Protein AF-0000000083413215 (afdb_homodimer)

pLDDT: mean 95.83, std 8.6, range [39.91, 99.0]

Solvent-accessible surface area (backbone atoms only — not comparable to full-atom values): 16817 Å² total; per-residue (Å²): 117,41,35,38,26,33,35,13,37,20,60,54,47,83,50,67,60,56,49,62,74,33,56,81,21,49,30,35,40,35,20,11,22,46,52,39,59,67,55,56,56,54,49,46,71,47,16,88,37,67,48,53,22,27,24,92,77,33,49,70,68,35,45,73,71,18,44,59,61,45,76,52,72,53,51,76,32,30,34,40,34,23,10,84,43,60,45,88,97,53,52,37,90,72,40,59,65,49,39,54,75,64,57,31,35,35,37,37,25,25,83,78,48,44,35,32,40,38,52,31,76,90,61,60,22,41,35,37,21,33,9,12,51,24,81,50,96,87,61,86,63,22,22,34,29,35,32,30,35,42,77,55,39,75,38,66,32,32,44,41,68,50,66,87,72,72,71,122,117,42,34,37,27,35,35,13,37,20,62,54,48,84,50,66,59,56,50,63,73,32,55,80,21,49,29,35,38,35,20,11,22,45,53,41,59,66,54,56,55,56,50,46,72,49,15,89,38,66,48,53,21,28,26,92,76,33,48,68,70,35,45,74,73,17,44,58,61,47,75,50,73,52,51,77,32,30,34,40,34,22,10,85,42,60,44,90,97,52,51,36,90,73,40,59,64,48,40,55,75,65,57,32,37,35,38,38,24,25,81,76,47,43,36,32,39,38,50,30,77,91,62,60,21,42,35,38,21,33,8,12,52,23,82,51,95,87,62,86,65,23,21,35,29,35,33,30,35,43,77,55,40,76,36,67,33,32,44,41,65,49,68,84,72,72,73,123

Structure (mmCIF, N/CA/C/O backbone):
data_AF-0000000083413215-model_v1
#
loop_
_entity.id
_entity.type
_entity.pdbx_description
1 polymer Phosphoesterase
#
loop_
_atom_site.group_PDB
_atom_site.id
_atom_site.type_symbol
_atom_site.label_atom_id
_atom_site.label_alt_id
_atom_site.label_comp_id
_atom_site.label_asym_id
_atom_site.label_entity_id
_atom_site.label_seq_id
_atom_site.pdbx_PDB_ins_code
_atom_site.Cartn_x
_atom_site.Cartn_y
_atom_site.Cartn_z
_atom_site.occupancy
_atom_site.B_iso_or_equiv
_atom_site.auth_seq_id
_atom_site.auth_comp_id
_atom_site.auth_asym_id
_atom_site.auth_atom_id
_atom_site.pdbx_PDB_model_num
ATOM 1 N N . MET A 1 1 ? 15.797 6.637 13.617 1 97 1 MET A N 1
ATOM 2 C CA . MET A 1 1 ? 14.602 5.891 13.227 1 97 1 MET A CA 1
ATOM 3 C C . MET A 1 1 ? 13.344 6.559 13.758 1 97 1 MET A C 1
ATOM 5 O O . MET A 1 1 ? 13.281 6.934 14.93 1 97 1 MET A O 1
ATOM 9 N N . LYS A 1 2 ? 12.398 6.809 12.852 1 98.69 2 LYS A N 1
ATOM 10 C CA . LYS A 1 2 ? 11.141 7.43 13.242 1 98.69 2 LYS A CA 1
ATOM 11 C C . LYS A 1 2 ? 9.945 6.59 12.789 1 98.69 2 LYS A C 1
ATOM 13 O O . LYS A 1 2 ? 9.906 6.125 11.648 1 98.69 2 LYS A O 1
ATOM 18 N N . ARG A 1 3 ? 9.055 6.32 13.703 1 98.75 3 ARG A N 1
ATOM 19 C CA . ARG A 1 3 ? 7.785 5.676 13.391 1 98.75 3 ARG A CA 1
ATOM 20 C C . ARG A 1 3 ? 6.699 6.715 13.102 1 98.75 3 ARG A C 1
ATOM 22 O O . ARG A 1 3 ? 6.473 7.621 13.906 1 98.75 3 ARG A O 1
ATOM 29 N N . ILE A 1 4 ? 6.047 6.562 11.938 1 98.88 4 ILE A N 1
ATOM 30 C CA . ILE A 1 4 ? 5.129 7.594 11.461 1 98.88 4 ILE A CA 1
ATOM 31 C C . ILE A 1 4 ? 3.736 7 11.281 1 98.88 4 ILE A C 1
ATOM 33 O O . ILE A 1 4 ? 3.58 5.938 10.68 1 98.88 4 ILE A O 1
ATOM 37 N N . GLY A 1 5 ? 2.746 7.602 11.852 1 98.94 5 GLY A N 1
ATOM 38 C CA . GLY A 1 5 ? 1.358 7.34 11.5 1 98.94 5 GLY A CA 1
ATOM 39 C C . GLY A 1 5 ? 0.784 8.359 10.539 1 98.94 5 GLY A C 1
ATOM 40 O O . GLY A 1 5 ? 1.057 9.562 10.656 1 98.94 5 GLY A O 1
ATOM 41 N N . ILE A 1 6 ? 0.059 7.941 9.516 1 98.94 6 ILE A N 1
ATOM 42 C CA . ILE A 1 6 ? -0.508 8.828 8.5 1 98.94 6 ILE A CA 1
ATOM 43 C C . ILE A 1 6 ? -2.014 8.594 8.398 1 98.94 6 ILE A C 1
ATOM 45 O O . ILE A 1 6 ? -2.465 7.457 8.289 1 98.94 6 ILE A O 1
ATOM 49 N N . LEU A 1 7 ? -2.801 9.633 8.492 1 98.88 7 LEU A N 1
ATOM 50 C CA . LEU A 1 7 ? -4.238 9.57 8.266 1 98.88 7 LEU A CA 1
ATOM 51 C C . LEU A 1 7 ? -4.727 10.82 7.531 1 98.88 7 LEU A C 1
ATOM 53 O O . LEU A 1 7 ? -3.977 11.789 7.375 1 98.88 7 LEU A O 1
ATOM 57 N N . SER A 1 8 ? -5.898 10.812 7.004 1 98.81 8 SER A N 1
ATOM 58 C CA . SER A 1 8 ? -6.496 11.93 6.273 1 98.81 8 SER A CA 1
ATOM 59 C C . SER A 1 8 ? -8.016 11.867 6.324 1 98.81 8 SER A C 1
ATOM 61 O O . SER A 1 8 ? -8.594 10.867 6.766 1 98.81 8 SER A O 1
ATOM 63 N N . ASP A 1 9 ? -8.648 12.93 6.035 1 98.5 9 ASP A N 1
ATOM 64 C CA . ASP A 1 9 ? -10.086 13 5.789 1 98.5 9 ASP A CA 1
ATOM 65 C C . ASP A 1 9 ? -10.875 12.445 6.977 1 98.5 9 ASP A C 1
ATOM 67 O O . ASP A 1 9 ? -11.758 11.602 6.805 1 98.5 9 ASP A O 1
ATOM 71 N N . THR A 1 10 ? -10.477 12.938 8.141 1 98.06 10 THR A N 1
ATOM 72 C CA . THR A 1 10 ? -11.195 12.539 9.344 1 98.06 10 THR A CA 1
ATOM 73 C C . THR A 1 10 ? -12.57 13.195 9.398 1 98.06 10 THR A C 1
ATOM 75 O O . THR A 1 10 ? -13.492 12.656 10.008 1 98.06 10 THR A O 1
ATOM 78 N N . HIS A 1 11 ? -12.711 14.43 8.844 1 97.38 11 HIS A N 1
ATOM 79 C CA . HIS A 1 11 ? -13.992 15.125 8.797 1 97.38 11 HIS A CA 1
ATOM 80 C C . HIS A 1 11 ? -14.617 15.219 10.188 1 97.38 11 HIS A C 1
ATOM 82 O O . HIS A 1 11 ? -15.805 14.906 10.359 1 97.38 11 HIS A O 1
ATOM 88 N N . SER A 1 12 ? -13.828 15.539 11.109 1 97.25 12 SER A N 1
ATOM 89 C CA . SER A 1 12 ? -14.219 15.797 12.492 1 97.25 12 SER A CA 1
ATOM 90 C C . SER A 1 12 ? -14.547 14.5 13.227 1 97.25 12 SER A C 1
ATOM 92 O O . SER A 1 12 ? -15 14.531 14.375 1 97.25 12 SER A O 1
ATOM 94 N N . CYS A 1 13 ? -14.32 13.391 12.617 1 96.56 13 CYS A N 1
ATOM 95 C CA . CYS A 1 13 ? -14.609 12.109 13.242 1 96.56 13 CYS A CA 1
ATOM 96 C C . CYS A 1 13 ? -13.398 11.602 14.023 1 96.56 13 CYS A C 1
ATOM 98 O O . CYS A 1 13 ? -12.336 11.375 13.453 1 96.56 13 CYS A O 1
ATOM 100 N N . TRP A 1 14 ? -13.586 11.391 15.32 1 97.25 14 TRP A N 1
ATOM 101 C CA . TRP A 1 14 ? -12.562 10.742 16.141 1 97.25 14 TRP A CA 1
ATOM 102 C C . TRP A 1 14 ? -12.883 9.266 16.344 1 97.25 14 TRP A C 1
ATOM 104 O O . TRP A 1 14 ? -14.039 8.891 16.531 1 97.25 14 TRP A O 1
ATOM 114 N N . ASP A 1 15 ? -11.984 8.531 16.234 1 96.75 15 ASP A N 1
ATOM 115 C CA . ASP A 1 15 ? -12.031 7.109 16.547 1 96.75 15 ASP A CA 1
ATOM 116 C C . ASP A 1 15 ? -10.859 6.707 17.438 1 96.75 15 ASP A C 1
ATOM 118 O O . ASP A 1 15 ? -9.703 6.883 17.078 1 96.75 15 ASP A O 1
ATOM 122 N N . ASP A 1 16 ? -11.125 6.129 18.625 1 96.94 16 ASP A N 1
ATOM 123 C CA . ASP A 1 16 ? -10.086 5.77 19.594 1 96.94 16 ASP A CA 1
ATOM 124 C C . ASP A 1 16 ? -9.055 4.836 18.969 1 96.94 16 ASP A C 1
ATOM 126 O O . ASP A 1 16 ? -7.922 4.738 19.438 1 96.94 16 ASP A O 1
ATOM 130 N N . ARG A 1 17 ? -9.438 4.297 17.969 1 97 17 ARG A N 1
ATOM 131 C CA . ARG A 1 17 ? -8.531 3.365 17.312 1 97 17 ARG A CA 1
ATOM 132 C C . ARG A 1 17 ? -7.383 4.105 16.641 1 97 17 ARG A C 1
ATOM 134 O O . ARG A 1 17 ? -6.34 3.514 16.344 1 97 17 ARG A O 1
ATOM 141 N N . TYR A 1 18 ? -7.562 5.402 16.344 1 98.31 18 TYR A N 1
ATOM 142 C CA . TYR A 1 18 ? -6.414 6.176 15.891 1 98.31 18 TYR A CA 1
ATOM 143 C C . TYR A 1 18 ? -5.27 6.098 16.891 1 98.31 18 TYR A C 1
ATOM 145 O O . TYR A 1 18 ? -4.137 5.777 16.531 1 98.31 18 TYR A O 1
ATOM 153 N N . ALA A 1 19 ? -5.691 6.375 18.156 1 98.25 19 ALA A N 1
ATOM 154 C CA . ALA A 1 19 ? -4.699 6.363 19.219 1 98.25 19 ALA A CA 1
ATOM 155 C C . ALA A 1 19 ? -4.109 4.969 19.406 1 98.25 19 ALA A C 1
ATOM 157 O O . ALA A 1 19 ? -2.906 4.824 19.641 1 98.25 19 ALA A O 1
ATOM 158 N N . THR A 1 20 ? -4.902 4.02 19.297 1 97.81 20 THR A N 1
ATOM 159 C CA . THR A 1 20 ? -4.453 2.643 19.469 1 97.81 20 THR A CA 1
ATOM 160 C C . THR A 1 20 ? -3.436 2.266 18.391 1 97.81 20 THR A C 1
ATOM 162 O O . THR A 1 20 ? -2.346 1.783 18.703 1 97.81 20 THR A O 1
ATOM 165 N N . HIS A 1 21 ? -3.764 2.566 17.188 1 97.81 21 HIS A N 1
ATOM 166 C CA . HIS A 1 21 ? -2.926 2.129 16.078 1 97.81 21 HIS A CA 1
ATOM 167 C C . HIS A 1 21 ? -1.677 2.996 15.953 1 97.81 21 HIS A C 1
ATOM 169 O O . HIS A 1 21 ? -0.647 2.539 15.445 1 97.81 21 HIS A O 1
ATOM 175 N N . PHE A 1 22 ? -1.71 4.211 16.453 1 98.62 22 PHE A N 1
ATOM 176 C CA . PHE A 1 22 ? -0.571 5.113 16.328 1 98.62 22 PHE A CA 1
ATOM 177 C C . PHE A 1 22 ? 0.222 5.172 17.625 1 98.62 22 PHE A C 1
ATOM 179 O O . PHE A 1 22 ? 1.153 5.969 17.766 1 98.62 22 PHE A O 1
ATOM 186 N N . ALA A 1 23 ? -0.196 4.312 18.547 1 98.38 23 ALA A N 1
ATOM 187 C CA . ALA A 1 23 ? 0.576 4.25 19.797 1 98.38 23 ALA A CA 1
ATOM 188 C C . ALA A 1 23 ? 2.047 3.965 19.5 1 98.38 23 ALA A C 1
ATOM 190 O O . ALA A 1 23 ? 2.373 3.053 18.734 1 98.38 23 ALA A O 1
ATOM 191 N N . GLY A 1 24 ? 2.889 4.812 20.078 1 98.25 24 GLY A N 1
ATOM 192 C CA . GLY A 1 24 ? 4.316 4.59 19.922 1 98.25 24 GLY A CA 1
ATOM 193 C C . GLY A 1 24 ? 4.902 5.293 18.719 1 98.25 24 GLY A C 1
ATOM 194 O O . GLY A 1 24 ? 6.121 5.285 18.516 1 98.25 24 GLY A O 1
ATOM 195 N N . CYS A 1 25 ? 4.102 5.898 17.891 1 98.75 25 CYS A N 1
ATOM 196 C CA . CYS A 1 25 ? 4.613 6.68 16.766 1 98.75 25 CYS A CA 1
ATOM 197 C C . CYS A 1 25 ? 5.348 7.922 17.266 1 98.75 25 CYS A C 1
ATOM 199 O O . CYS A 1 25 ? 4.926 8.555 18.234 1 98.75 25 CYS A O 1
ATOM 201 N N . ASP A 1 26 ? 6.406 8.203 16.578 1 98.94 26 ASP A N 1
ATOM 202 C CA . ASP A 1 26 ? 7.129 9.438 16.859 1 98.94 26 ASP A CA 1
ATOM 203 C C . ASP A 1 26 ? 6.391 10.648 16.281 1 98.94 26 ASP A C 1
ATOM 205 O O . ASP A 1 26 ? 6.43 11.734 16.859 1 98.94 26 ASP A O 1
ATOM 209 N N . GLU A 1 27 ? 5.77 10.453 15.102 1 98.94 27 GLU A N 1
ATOM 210 C CA . GLU A 1 27 ? 4.984 11.508 14.477 1 98.94 27 GLU A CA 1
ATOM 211 C C . GLU A 1 27 ? 3.684 10.969 13.898 1 98.94 27 GLU A C 1
ATOM 213 O O . GLU A 1 27 ? 3.613 9.805 13.5 1 98.94 27 GLU A O 1
ATOM 218 N N . ILE A 1 28 ? 2.705 11.836 13.891 1 98.94 28 ILE A N 1
ATOM 219 C CA . ILE A 1 28 ? 1.471 11.594 13.148 1 98.94 28 ILE A CA 1
ATOM 220 C C . ILE A 1 28 ? 1.283 12.688 12.094 1 98.94 28 ILE A C 1
ATOM 222 O O . ILE A 1 28 ? 1.449 13.875 12.391 1 98.94 28 ILE A O 1
ATOM 226 N N . TRP A 1 29 ? 1.027 12.297 10.852 1 99 29 TRP A N 1
ATOM 227 C CA . TRP A 1 29 ? 0.799 13.211 9.742 1 99 29 TRP A CA 1
ATOM 228 C C . TRP A 1 29 ? -0.655 13.172 9.289 1 99 29 TRP A C 1
ATOM 230 O O . TRP A 1 29 ? -1.166 12.102 8.93 1 99 29 TRP A O 1
ATOM 240 N N . HIS A 1 30 ? -1.324 14.281 9.336 1 99 30 HIS A N 1
ATOM 241 C CA . HIS A 1 30 ? -2.691 14.398 8.844 1 99 30 HIS A CA 1
ATOM 242 C C . HIS A 1 30 ? -2.73 15.141 7.512 1 99 30 HIS A C 1
ATOM 244 O O . HIS A 1 30 ? -2.375 16.312 7.434 1 99 30 HIS A O 1
ATOM 250 N N . ALA A 1 31 ? -3.293 14.5 6.488 1 98.94 31 ALA A N 1
ATOM 251 C CA . ALA A 1 31 ? -3.172 15.016 5.125 1 98.94 31 ALA A CA 1
ATOM 252 C C . ALA A 1 31 ? -4.379 15.875 4.754 1 98.94 31 ALA A C 1
ATOM 254 O O . ALA A 1 31 ? -4.684 16.047 3.572 1 98.94 31 ALA A O 1
ATOM 255 N N . GLY A 1 32 ? -5.082 16.375 5.699 1 98.81 32 GLY A N 1
ATOM 256 C CA . GLY A 1 32 ? -6.074 17.406 5.438 1 98.81 32 GLY A CA 1
ATOM 257 C C . GLY A 1 32 ? -7.5 16.891 5.523 1 98.81 32 GLY A C 1
ATOM 258 O O . GLY A 1 32 ? -7.73 15.703 5.734 1 98.81 32 GLY A O 1
ATOM 259 N N . ASP A 1 33 ? -8.461 17.828 5.406 1 98.75 33 ASP A N 1
ATOM 260 C CA . ASP A 1 33 ? -9.875 17.594 5.672 1 98.75 33 ASP A CA 1
ATOM 261 C C . ASP A 1 33 ? -10.094 17.062 7.086 1 98.75 33 ASP A C 1
ATOM 263 O O . ASP A 1 33 ? -10.734 16.031 7.277 1 98.75 33 ASP A O 1
ATOM 267 N N . ILE A 1 34 ? -9.531 17.797 8.008 1 98.62 34 ILE A N 1
ATOM 268 C CA . ILE A 1 34 ? -9.547 17.484 9.438 1 98.62 34 ILE A CA 1
ATOM 269 C C . ILE A 1 34 ? -10.945 17.719 10 1 98.62 34 ILE A C 1
ATOM 271 O O . ILE A 1 34 ? -11.508 16.844 10.656 1 98.62 34 ILE A O 1
ATOM 275 N N . GLY A 1 35 ? -11.492 18.875 9.711 1 97.75 35 GLY A N 1
ATOM 276 C CA . GLY A 1 35 ? -12.789 19.281 10.25 1 97.75 35 GLY A CA 1
ATOM 277 C C . GLY A 1 35 ? -12.672 20.062 11.547 1 97.75 35 GLY A C 1
ATOM 278 O O . GLY A 1 35 ? -12.5 21.281 11.523 1 97.75 35 GLY A O 1
ATOM 279 N N . ASP A 1 36 ? -12.586 19.359 12.641 1 97.06 36 ASP A N 1
ATOM 280 C CA . ASP A 1 36 ? -12.523 19.969 13.969 1 97.06 36 ASP A CA 1
ATOM 281 C C . ASP A 1 36 ? -11.078 20.062 14.461 1 97.06 36 ASP A C 1
ATOM 283 O O . ASP A 1 36 ? -10.383 19.047 14.555 1 97.06 36 ASP A O 1
ATOM 287 N N . ILE A 1 37 ? -10.742 21.266 14.883 1 97.06 37 ILE A N 1
ATOM 288 C CA . ILE A 1 37 ? -9.375 21.516 15.336 1 97.06 37 ILE A CA 1
ATOM 289 C C . ILE A 1 37 ? -9.078 20.672 16.578 1 97.06 37 ILE A C 1
ATOM 291 O O . ILE A 1 37 ? -7.93 20.312 16.828 1 97.06 37 ILE A O 1
ATOM 295 N N . GLY A 1 38 ? -10.094 20.359 17.312 1 97.94 38 GLY A N 1
ATOM 296 C CA . GLY A 1 38 ? -9.93 19.547 18.5 1 97.94 38 GLY A CA 1
ATOM 297 C C . GLY A 1 38 ? -9.344 18.172 18.203 1 97.94 38 GLY A C 1
ATOM 298 O O . GLY A 1 38 ? -8.727 17.562 19.078 1 97.94 38 GLY A O 1
ATOM 299 N N . LEU A 1 39 ? -9.539 17.734 17 1 97.94 39 LEU A N 1
ATOM 300 C CA . LEU A 1 39 ? -8.984 16.453 16.594 1 97.94 39 LEU A CA 1
ATOM 301 C C . LEU A 1 39 ? -7.465 16.484 16.594 1 97.94 39 LEU A C 1
ATOM 303 O O . LEU A 1 39 ? -6.816 15.516 17 1 97.94 39 LEU A O 1
ATOM 307 N N . LEU A 1 40 ? -6.887 17.531 16.203 1 97.5 40 LEU A N 1
ATOM 308 C CA . LEU A 1 40 ? -5.434 17.656 16.188 1 97.5 40 LEU A CA 1
ATOM 309 C C . LEU A 1 40 ? -4.879 17.625 17.609 1 97.5 40 LEU A C 1
ATOM 311 O O . LEU A 1 40 ? -3.826 17.016 17.844 1 97.5 40 LEU A O 1
ATOM 315 N N . GLN A 1 41 ? -5.602 18.25 18.469 1 96.75 41 GLN A N 1
ATOM 316 C CA . GLN A 1 41 ? -5.176 18.25 19.859 1 96.75 41 GLN A CA 1
ATOM 317 C C . GLN A 1 41 ? -5.164 16.828 20.422 1 96.75 41 GLN A C 1
ATOM 319 O O . GLN A 1 41 ? -4.254 16.453 21.172 1 96.75 41 GLN A O 1
ATOM 324 N N . LYS A 1 42 ? -6.18 16.109 20.078 1 98.38 42 LYS A N 1
ATOM 325 C CA . LYS A 1 42 ? -6.234 14.719 20.516 1 98.38 42 LYS A CA 1
ATOM 326 C C . LYS A 1 42 ? -5.074 13.914 19.938 1 98.38 42 LYS A C 1
ATOM 328 O O . LYS A 1 42 ? -4.457 13.117 20.641 1 98.38 42 LYS A O 1
ATOM 333 N N . LEU A 1 43 ? -4.738 14.141 18.688 1 98.75 43 LEU A N 1
ATOM 334 C CA . LEU A 1 43 ? -3.615 13.445 18.062 1 98.75 43 LEU A CA 1
ATOM 335 C C . LEU A 1 43 ? -2.301 13.836 18.734 1 98.75 43 LEU A C 1
ATOM 337 O O . LEU A 1 43 ? -1.397 13 18.859 1 98.75 43 LEU A O 1
ATOM 341 N N . GLU A 1 44 ? -2.234 15.109 19.141 1 98.5 44 GLU A N 1
ATOM 342 C CA . GLU A 1 44 ? -1.037 15.594 19.812 1 98.5 44 GLU A CA 1
ATOM 343 C C . GLU A 1 44 ? -0.853 14.906 21.172 1 98.5 44 GLU A C 1
ATOM 345 O O . GLU A 1 44 ? 0.252 14.891 21.719 1 98.5 44 GLU A O 1
ATOM 350 N N . GLY A 1 45 ? -1.926 14.422 21.656 1 98.5 45 GLY A N 1
ATOM 351 C CA . GLY A 1 45 ? -1.848 13.625 22.859 1 98.5 45 GLY A CA 1
ATOM 352 C C . GLY A 1 45 ? -1.355 12.211 22.609 1 98.5 45 GLY A C 1
ATOM 353 O O . GLY A 1 45 ? -0.974 11.508 23.547 1 98.5 45 GLY A O 1
ATOM 354 N N . VAL A 1 46 ? -1.313 11.789 21.422 1 98.69 46 VAL A N 1
ATOM 355 C CA . VAL A 1 46 ? -0.973 10.422 21.047 1 98.69 46 VAL A CA 1
ATOM 356 C C . VAL A 1 46 ? 0.5 10.344 20.656 1 98.69 46 VAL A C 1
ATOM 358 O O . VAL A 1 46 ? 1.188 9.375 20.984 1 98.69 46 VAL A O 1
ATOM 361 N N . ALA A 1 47 ? 0.993 11.305 19.969 1 98.75 47 ALA A N 1
ATOM 362 C CA . ALA A 1 47 ? 2.381 11.344 19.516 1 98.75 47 ALA A CA 1
ATOM 363 C C . ALA A 1 47 ? 3.014 12.703 19.797 1 98.75 47 ALA A C 1
ATOM 365 O O . ALA A 1 47 ? 2.334 13.734 19.766 1 98.75 47 ALA A O 1
ATOM 366 N N . PRO A 1 48 ? 4.32 12.734 20.047 1 98.56 48 PRO A N 1
ATOM 367 C CA . PRO A 1 48 ? 4.977 13.992 20.422 1 98.56 48 PRO A CA 1
ATOM 368 C C . PRO A 1 48 ? 4.93 15.039 19.312 1 98.56 48 PRO A C 1
ATOM 370 O O . PRO A 1 48 ? 4.953 16.234 19.609 1 98.56 48 PRO A O 1
ATOM 373 N N . VAL A 1 49 ? 4.93 14.602 18.078 1 98.75 49 VAL A N 1
ATOM 374 C CA . VAL A 1 49 ? 4.891 15.547 16.969 1 98.75 49 VAL A CA 1
ATOM 375 C C . VAL A 1 49 ? 3.707 15.227 16.062 1 98.75 49 VAL A C 1
ATOM 377 O O . VAL A 1 49 ? 3.504 14.07 15.68 1 98.75 49 VAL A O 1
ATOM 380 N N . VAL A 1 50 ? 2.926 16.234 15.758 1 98.88 50 VAL A N 1
ATOM 381 C CA . VAL A 1 50 ? 1.846 16.125 14.789 1 98.88 50 VAL A CA 1
ATOM 382 C C . VAL A 1 50 ? 2.029 17.156 13.68 1 98.88 50 VAL A C 1
ATOM 384 O O . VAL A 1 50 ? 2.176 18.359 13.961 1 98.88 50 VAL A O 1
ATOM 387 N N . ARG A 1 51 ? 2.127 16.703 12.469 1 98.88 51 ARG A N 1
ATOM 388 C CA . ARG A 1 51 ? 2.127 17.562 11.289 1 98.88 51 ARG A CA 1
ATOM 389 C C . ARG A 1 51 ? 0.812 17.438 10.523 1 98.88 51 ARG A C 1
ATOM 391 O O . ARG A 1 51 ? 0.265 16.344 10.383 1 98.88 51 ARG A O 1
ATOM 398 N N . ALA A 1 52 ? 0.321 18.594 10.102 1 98.94 52 ALA A N 1
ATOM 399 C CA . ALA A 1 52 ? -0.957 18.531 9.391 1 98.94 52 ALA A CA 1
ATOM 400 C C . ALA A 1 52 ? -1.02 19.594 8.297 1 98.94 52 ALA A C 1
ATOM 402 O O . ALA A 1 52 ? -0.396 20.656 8.406 1 98.94 52 ALA A O 1
ATOM 403 N N . VAL A 1 53 ? -1.691 19.266 7.254 1 98.94 53 VAL A N 1
ATOM 404 C CA . VAL A 1 53 ? -2.053 20.25 6.238 1 98.94 53 VAL A CA 1
ATOM 405 C C . VAL A 1 53 ? -3.566 20.438 6.223 1 98.94 53 VAL A C 1
ATOM 407 O O . VAL A 1 53 ? -4.312 19.609 6.758 1 98.94 53 VAL A O 1
ATOM 410 N N . SER A 1 54 ? -3.979 21.594 5.656 1 98.88 54 SER A N 1
ATOM 411 C CA . SER A 1 54 ? -5.41 21.828 5.52 1 98.88 54 SER A CA 1
ATOM 412 C C . SER A 1 54 ? -5.941 21.281 4.199 1 98.88 54 SER A C 1
ATOM 414 O O . SER A 1 54 ? -5.207 21.203 3.211 1 98.88 54 SER A O 1
ATOM 416 N N . GLY A 1 55 ? -7.156 20.828 4.207 1 98.56 55 GLY A N 1
ATOM 417 C CA . GLY A 1 55 ? -7.84 20.359 3.008 1 98.56 55 GLY A CA 1
ATOM 418 C C . GLY A 1 55 ? -8.969 21.281 2.578 1 98.56 55 GLY A C 1
ATOM 419 O O . GLY A 1 55 ? -9.086 22.406 3.068 1 98.56 55 GLY A O 1
ATOM 420 N N . ASN A 1 56 ? -9.75 20.891 1.675 1 98.06 56 ASN A N 1
ATOM 421 C CA . ASN A 1 56 ? -10.711 21.766 1.019 1 98.06 56 ASN A CA 1
ATOM 422 C C . ASN A 1 56 ? -11.922 22.047 1.91 1 98.06 56 ASN A C 1
ATOM 424 O O . ASN A 1 56 ? -12.656 23 1.688 1 98.06 56 ASN A O 1
ATOM 428 N N . ILE A 1 57 ? -12.195 21.281 2.975 1 97.5 57 ILE A N 1
ATOM 429 C CA . ILE A 1 57 ? -13.336 21.562 3.84 1 97.5 57 ILE A CA 1
ATOM 430 C C . ILE A 1 57 ? -12.867 22.328 5.082 1 97.5 57 ILE A C 1
ATOM 432 O O . ILE A 1 57 ? -13.688 22.75 5.902 1 97.5 57 ILE A O 1
ATOM 436 N N . ASP A 1 58 ? -11.602 22.375 5.277 1 98.31 58 ASP A N 1
ATOM 437 C CA . ASP A 1 58 ? -11.039 22.984 6.48 1 98.31 58 ASP A CA 1
ATOM 438 C C . ASP A 1 58 ? -11.109 24.5 6.41 1 98.31 58 ASP A C 1
ATOM 440 O O . ASP A 1 58 ? -10.875 25.094 5.355 1 98.31 58 ASP A O 1
ATOM 444 N N . HIS A 1 59 ? -11.477 25.125 7.492 1 97.06 59 HIS A N 1
ATOM 445 C CA . HIS A 1 59 ? -11.578 26.562 7.613 1 97.06 59 HIS A CA 1
ATOM 446 C C . HIS A 1 59 ? -11.32 27.016 9.047 1 97.06 59 HIS A C 1
ATOM 448 O O . HIS A 1 59 ? -11.078 26.188 9.93 1 97.06 59 HIS A O 1
ATOM 454 N N . GLY A 1 60 ? -11.211 28.344 9.18 1 96.75 60 GLY A N 1
ATOM 455 C CA . GLY A 1 60 ? -11.086 28.891 10.516 1 96.75 60 GLY A CA 1
ATOM 456 C C . GLY A 1 60 ? -9.789 28.516 11.203 1 96.75 60 GLY A C 1
ATOM 457 O O . GLY A 1 60 ? -8.703 28.703 10.641 1 96.75 60 GLY A O 1
ATOM 458 N N . GLU A 1 61 ? -10 27.922 12.32 1 97.06 61 GLU A N 1
ATOM 459 C CA . GLU A 1 61 ? -8.844 27.625 13.164 1 97.06 61 GLU A CA 1
ATOM 460 C C . GLU A 1 61 ? -7.922 26.625 12.5 1 97.06 61 GLU A C 1
ATOM 462 O O . GLU A 1 61 ? -6.699 26.703 12.641 1 97.06 61 GLU A O 1
ATOM 467 N N . VAL A 1 62 ? -8.508 25.688 11.773 1 98 62 VAL A N 1
ATOM 468 C CA . VAL A 1 62 ? -7.711 24.641 11.133 1 98 62 VAL A CA 1
ATOM 469 C C . VAL A 1 62 ? -6.777 25.281 10.102 1 98 62 VAL A C 1
ATOM 471 O O . VAL A 1 62 ? -5.582 24.984 10.078 1 98 62 VAL A O 1
ATOM 474 N N . THR A 1 63 ? -7.285 26.156 9.289 1 98 63 THR A N 1
ATOM 475 C CA . THR A 1 63 ? -6.469 26.75 8.234 1 98 63 THR A CA 1
ATOM 476 C C . THR A 1 63 ? -5.457 27.734 8.82 1 98 63 THR A C 1
ATOM 478 O O . THR A 1 63 ? -4.438 28.031 8.195 1 98 63 THR A O 1
ATOM 481 N N . ARG A 1 64 ? -5.75 28.266 9.992 1 97.75 64 ARG A N 1
ATOM 482 C CA . ARG A 1 64 ? -4.797 29.156 10.656 1 97.75 64 ARG A CA 1
ATOM 483 C C . ARG A 1 64 ? -3.607 28.359 11.195 1 97.75 64 ARG A C 1
ATOM 485 O O . ARG A 1 64 ? -2.473 28.844 11.164 1 97.75 64 ARG A O 1
ATOM 492 N N . ARG A 1 65 ? -3.889 27.203 11.547 1 97.81 65 ARG A N 1
ATOM 493 C CA . ARG A 1 65 ? -2.867 26.391 12.195 1 97.81 65 ARG A CA 1
ATOM 494 C C . ARG A 1 65 ? -2.156 25.484 11.188 1 97.81 65 ARG A C 1
ATOM 496 O O . ARG A 1 65 ? -0.975 25.172 11.352 1 97.81 65 ARG A O 1
ATOM 503 N N . CYS A 1 66 ? -2.834 25.016 10.234 1 98.69 66 CYS A N 1
ATOM 504 C CA . CYS A 1 66 ? -2.32 24.031 9.289 1 98.69 66 CYS A CA 1
ATOM 505 C C . CYS A 1 66 ? -2.168 24.625 7.898 1 98.69 66 CYS A C 1
ATOM 507 O O . CYS A 1 66 ? -3.16 25 7.266 1 98.69 66 CYS A O 1
ATOM 509 N N . PRO A 1 67 ? -0.949 24.688 7.41 1 98.81 67 PRO A N 1
ATOM 510 C CA . PRO A 1 67 ? -0.746 25.219 6.059 1 98.81 67 PRO A CA 1
ATOM 511 C C . PRO A 1 67 ? -1.307 24.297 4.977 1 98.81 67 PRO A C 1
ATOM 513 O O . PRO A 1 67 ? -1.694 23.156 5.262 1 98.81 67 PRO A O 1
ATOM 516 N N . GLU A 1 68 ? -1.344 24.797 3.771 1 98.5 68 GLU A N 1
ATOM 517 C CA . GLU A 1 68 ? -1.795 24 2.631 1 98.5 68 GLU A CA 1
ATOM 518 C C . GLU A 1 68 ? -0.77 22.938 2.258 1 98.5 68 GLU A C 1
ATOM 520 O O . GLU A 1 68 ? -1.125 21.891 1.707 1 98.5 68 GLU A O 1
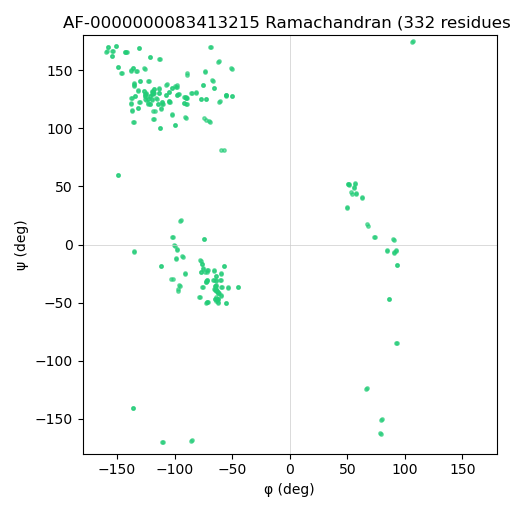ATOM 525 N N . VAL A 1 69 ? 0.454 23.297 2.516 1 98.75 69 VAL A N 1
ATOM 526 C CA . VAL A 1 69 ? 1.557 22.406 2.17 1 98.75 69 VAL A CA 1
ATOM 527 C C . VAL A 1 69 ? 2.547 22.328 3.33 1 98.75 69 VAL A C 1
ATOM 529 O O . VAL A 1 69 ? 2.826 23.344 3.979 1 98.75 69 VAL A O 1
ATOM 532 N N . GLN A 1 70 ? 3.043 21.156 3.602 1 98.75 70 GLN A N 1
ATOM 533 C CA . GLN A 1 70 ? 4.195 20.969 4.477 1 98.75 70 GLN A CA 1
ATOM 534 C C . GLN A 1 70 ? 5.348 20.312 3.729 1 98.75 70 GLN A C 1
ATOM 536 O O . GLN A 1 70 ? 5.148 19.344 3 1 98.75 70 GLN A O 1
ATOM 541 N N . GLU A 1 71 ? 6.457 20.875 3.846 1 98.81 71 GLU A N 1
ATOM 542 C CA . GLU A 1 71 ? 7.703 20.344 3.312 1 98.81 71 GLU A CA 1
ATOM 543 C C . GLU A 1 71 ? 8.766 20.219 4.402 1 98.81 71 GLU A C 1
ATOM 545 O O . GLU A 1 71 ? 9.07 21.203 5.09 1 98.81 71 GLU A O 1
ATOM 550 N N . PHE A 1 72 ? 9.32 19.016 4.578 1 98.88 72 PHE A N 1
ATOM 551 C CA . PHE A 1 72 ? 10.297 18.812 5.641 1 98.88 72 PHE A CA 1
ATOM 552 C C . PHE A 1 72 ? 11.156 17.594 5.359 1 98.88 72 PHE A C 1
ATOM 554 O O . PHE A 1 72 ? 10.859 16.812 4.457 1 98.88 72 PHE A O 1
ATOM 561 N N . THR A 1 73 ? 12.219 17.5 6.094 1 98.81 73 THR A N 1
ATOM 562 C CA . THR A 1 73 ? 13.102 16.344 6.039 1 98.81 73 THR A CA 1
ATOM 563 C C . THR A 1 73 ? 13.07 15.578 7.359 1 98.81 73 THR A C 1
ATOM 565 O O . THR A 1 73 ? 13.086 16.188 8.43 1 98.81 73 THR A O 1
ATOM 568 N N . ILE A 1 74 ? 12.953 14.297 7.219 1 98.56 74 ILE A N 1
ATOM 569 C CA . ILE A 1 74 ? 12.977 13.453 8.406 1 98.56 74 ILE A CA 1
ATOM 570 C C . ILE A 1 74 ? 13.836 12.219 8.148 1 98.56 74 ILE A C 1
ATOM 572 O O . ILE A 1 74 ? 13.609 11.484 7.18 1 98.56 74 ILE A O 1
ATOM 576 N N . GLU A 1 75 ? 14.812 11.977 9.008 1 98.31 75 GLU A N 1
ATOM 577 C CA . GLU A 1 75 ? 15.742 10.867 8.867 1 98.31 75 GLU A CA 1
ATOM 578 C C . GLU A 1 75 ? 16.344 10.82 7.465 1 98.31 75 GLU A C 1
ATOM 580 O O . GLU A 1 75 ? 16.469 9.75 6.867 1 98.31 75 GLU A O 1
ATOM 585 N N . GLY A 1 76 ? 16.5 11.938 6.898 1 98.31 76 GLY A N 1
ATOM 586 C CA . GLY A 1 76 ? 17.172 1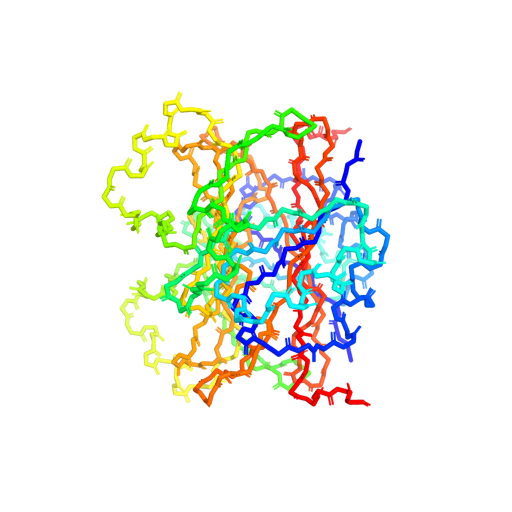2.031 5.609 1 98.31 76 GLY A CA 1
ATOM 587 C C . GLY A 1 76 ? 16.219 11.898 4.434 1 98.31 76 GLY A C 1
ATOM 588 O O . GLY A 1 76 ? 16.641 11.906 3.279 1 98.31 76 GLY A O 1
ATOM 589 N N . VAL A 1 77 ? 14.914 11.805 4.66 1 98.56 77 VAL A N 1
ATOM 590 C CA . VAL A 1 77 ? 13.898 11.695 3.617 1 98.56 77 VAL A CA 1
ATOM 591 C C . VAL A 1 77 ? 13.172 13.023 3.457 1 98.56 77 VAL A C 1
ATOM 593 O O . VAL A 1 77 ? 12.625 13.562 4.422 1 98.56 77 VAL A O 1
ATOM 596 N N . ASN A 1 78 ? 13.227 13.547 2.223 1 98.88 78 ASN A N 1
ATOM 597 C CA . ASN A 1 78 ? 12.438 14.734 1.922 1 98.88 78 ASN A CA 1
ATOM 598 C C . ASN A 1 78 ? 10.969 14.391 1.713 1 98.88 78 ASN A C 1
ATOM 600 O O . ASN A 1 78 ? 10.633 13.562 0.866 1 98.88 78 ASN A O 1
ATOM 604 N N . VAL A 1 79 ? 10.141 15.094 2.504 1 98.94 79 VAL A N 1
ATOM 605 C CA . VAL A 1 79 ? 8.711 14.781 2.496 1 98.94 79 VAL A CA 1
ATOM 606 C C . VAL A 1 79 ? 7.926 16 2.014 1 98.94 79 VAL A C 1
ATOM 608 O O . VAL A 1 79 ? 8.227 17.141 2.396 1 98.94 79 VAL A O 1
ATOM 611 N N . TRP A 1 80 ? 7 15.766 1.11 1 98.94 80 TRP A N 1
ATOM 612 C CA . TRP A 1 80 ? 6.035 16.766 0.663 1 98.94 80 TRP A CA 1
ATOM 613 C C . TRP A 1 80 ? 4.605 16.297 0.92 1 98.94 80 TRP A C 1
ATOM 615 O O . TRP A 1 80 ? 4.211 15.219 0.472 1 98.94 80 TRP A O 1
ATOM 625 N N . MET A 1 81 ? 3.881 17.078 1.706 1 98.94 81 MET A N 1
ATOM 626 C CA . MET A 1 81 ? 2.518 16.719 2.086 1 98.94 81 MET A CA 1
ATOM 627 C C . MET A 1 81 ? 1.532 17.812 1.691 1 98.94 81 MET A C 1
ATOM 629 O O . MET A 1 81 ? 1.756 18.984 1.979 1 98.94 81 MET A O 1
ATOM 633 N N . THR A 1 82 ? 0.551 17.453 0.972 1 98.94 82 THR A N 1
ATOM 634 C CA . THR A 1 82 ? -0.544 18.344 0.598 1 98.94 82 THR A CA 1
ATOM 635 C C . THR A 1 82 ? -1.844 17.562 0.435 1 98.94 82 THR A C 1
ATOM 637 O O . THR A 1 82 ? -1.819 16.359 0.155 1 98.94 82 THR A O 1
ATOM 640 N N . HIS A 1 83 ? -2.926 18.25 0.649 1 98.88 83 HIS A N 1
ATOM 641 C CA . HIS A 1 83 ? -4.207 17.547 0.592 1 98.88 83 HIS A CA 1
ATOM 642 C C . HIS A 1 83 ? -4.559 17.172 -0.84 1 98.88 83 HIS A C 1
ATOM 644 O O . HIS A 1 83 ? -4.922 16.016 -1.105 1 98.88 83 HIS A O 1
ATOM 650 N N . ILE A 1 84 ? -4.473 18.125 -1.771 1 98.44 84 ILE A N 1
ATOM 651 C CA . ILE A 1 84 ? -4.766 17.891 -3.182 1 98.44 84 ILE A CA 1
ATOM 652 C C . ILE A 1 84 ? -3.484 18.016 -4 1 98.44 84 ILE A C 1
ATOM 654 O O . ILE A 1 84 ? -3.045 19.125 -4.316 1 98.44 84 ILE A O 1
ATOM 658 N N . GLY A 1 85 ? -2.875 16.859 -4.367 1 98.12 85 GLY A N 1
ATOM 659 C CA . GLY A 1 85 ? -1.62 16.906 -5.102 1 98.12 85 GLY A CA 1
ATOM 660 C C . GLY A 1 85 ? -1.585 15.938 -6.273 1 98.12 85 GLY A C 1
ATOM 661 O O . GLY A 1 85 ? -0.651 15.969 -7.078 1 98.12 85 GLY A O 1
ATOM 662 N N . GLY A 1 86 ? -2.652 15.133 -6.348 1 97.94 86 GLY A N 1
ATOM 663 C CA . GLY A 1 86 ? -2.627 14.07 -7.34 1 97.94 86 GLY A CA 1
ATOM 664 C C . GLY A 1 86 ? -1.795 12.875 -6.914 1 97.94 86 GLY A C 1
ATOM 665 O O . GLY A 1 86 ? -1.562 12.664 -5.723 1 97.94 86 GLY A O 1
ATOM 666 N N . TYR A 1 87 ? -1.452 12.078 -7.914 1 97.69 87 TYR A N 1
ATOM 667 C CA . TYR A 1 87 ? -0.688 10.852 -7.676 1 97.69 87 TYR A CA 1
ATOM 668 C C . TYR A 1 87 ? 0.112 10.461 -8.914 1 97.69 87 TYR A C 1
ATOM 670 O O . TYR A 1 87 ? -0.076 11.039 -9.992 1 97.69 87 TYR A O 1
ATOM 678 N N . PRO A 1 88 ? 1.06 9.531 -8.75 1 97.19 88 PRO A N 1
ATOM 679 C CA . PRO A 1 88 ? 1.901 9.164 -9.891 1 97.19 88 PRO A CA 1
ATOM 680 C C . PRO A 1 88 ? 1.089 8.828 -11.141 1 97.19 88 PRO A C 1
ATOM 682 O O . PRO A 1 88 ? 0.188 7.988 -11.086 1 97.19 88 PRO A O 1
ATOM 685 N N . GLY A 1 89 ? 1.436 9.484 -12.25 1 93.31 89 GLY A N 1
ATOM 686 C CA . GLY A 1 89 ? 0.707 9.336 -13.5 1 93.31 89 GLY A CA 1
ATOM 687 C C . GLY A 1 89 ? -0.384 10.375 -13.68 1 93.31 89 GLY A C 1
ATOM 688 O O . GLY A 1 89 ? -0.871 10.586 -14.789 1 93.31 89 GLY A O 1
ATOM 689 N N . LYS A 1 90 ? -0.803 11.047 -12.633 1 96.19 90 LYS A N 1
ATOM 690 C CA . LYS A 1 90 ? -1.835 12.078 -12.656 1 96.19 90 LYS A CA 1
ATOM 691 C C . LYS A 1 90 ? -1.583 13.141 -11.586 1 96.19 90 LYS A C 1
ATOM 693 O O . LYS A 1 90 ? -2.463 13.43 -10.773 1 96.19 90 LYS A O 1
ATOM 698 N N . TYR A 1 91 ? -0.519 13.758 -11.648 1 98.06 91 TYR A N 1
ATOM 699 C CA . TYR A 1 91 ? -0.172 14.812 -10.703 1 98.06 91 TYR A CA 1
ATOM 700 C C . TYR A 1 91 ? -0.969 16.078 -10.984 1 98.06 91 TYR A C 1
ATOM 702 O O . TYR A 1 91 ? -1.29 16.375 -12.133 1 98.06 91 TYR A O 1
ATOM 710 N N . ALA A 1 92 ? -1.256 16.844 -9.945 1 97.69 92 ALA A N 1
ATOM 711 C CA . ALA A 1 92 ? -1.79 18.188 -10.148 1 97.69 92 ALA A CA 1
ATOM 712 C C . ALA A 1 92 ? -0.795 19.062 -10.898 1 97.69 92 ALA A C 1
ATOM 714 O O . ALA A 1 92 ? 0.404 18.781 -10.922 1 97.69 92 ALA A O 1
ATOM 715 N N . ARG A 1 93 ? -1.322 20.062 -11.508 1 96.69 93 ARG A N 1
ATOM 716 C CA . ARG A 1 93 ? -0.491 20.953 -12.312 1 96.69 93 ARG A CA 1
ATOM 717 C C . ARG A 1 93 ? 0.668 21.516 -11.492 1 96.69 93 ARG A C 1
ATOM 719 O O . ARG A 1 93 ? 0.464 22.031 -10.391 1 96.69 93 ARG A O 1
ATOM 726 N N . GLY A 1 94 ? 1.855 21.391 -12 1 97.38 94 GLY A N 1
ATOM 727 C CA . GLY A 1 94 ? 3.039 22 -11.406 1 97.38 94 GLY A CA 1
ATOM 728 C C . GLY A 1 94 ? 3.646 21.156 -10.297 1 97.38 94 GLY A C 1
ATOM 729 O O . GLY A 1 94 ? 4.742 21.469 -9.82 1 97.38 94 GLY A O 1
ATOM 730 N N . VAL A 1 95 ? 3.012 20.062 -9.922 1 98 95 VAL A N 1
ATOM 731 C CA . VAL A 1 95 ? 3.445 19.312 -8.75 1 98 95 VAL A CA 1
ATOM 732 C C . VAL A 1 95 ? 4.66 18.469 -9.102 1 98 95 VAL A C 1
ATOM 734 O O . VAL A 1 95 ? 5.664 18.469 -8.383 1 98 95 VAL A O 1
ATOM 737 N N . LYS A 1 96 ? 4.613 17.797 -10.219 1 97.81 96 LYS A N 1
ATOM 738 C CA . LYS A 1 96 ? 5.68 16.859 -10.555 1 97.81 96 LYS A CA 1
ATOM 739 C C . LYS A 1 96 ? 7.023 17.578 -10.688 1 97.81 96 LYS A C 1
ATOM 741 O O . LYS A 1 96 ? 8.016 17.141 -10.102 1 97.81 96 LYS A O 1
ATOM 746 N N . PRO A 1 97 ? 7.09 18.75 -11.438 1 98.19 97 PRO A N 1
ATOM 747 C CA . PRO A 1 97 ? 8.367 19.469 -11.5 1 98.19 97 PRO A CA 1
ATOM 748 C C . PRO A 1 97 ? 8.867 19.891 -10.125 1 98.19 97 PRO A C 1
ATOM 750 O O . PRO A 1 97 ? 10.078 19.875 -9.875 1 98.19 97 PRO A O 1
ATOM 753 N N . LEU A 1 98 ? 7.965 20.25 -9.297 1 98.44 98 LEU A N 1
ATOM 754 C CA . LEU A 1 98 ? 8.32 20.672 -7.945 1 98.44 98 LEU A CA 1
ATOM 755 C C . LEU A 1 98 ? 8.922 19.516 -7.16 1 98.44 98 LEU A C 1
ATOM 757 O O . LEU A 1 98 ? 9.953 19.656 -6.512 1 98.44 98 LEU A O 1
ATOM 761 N N . LEU A 1 99 ? 8.273 18.359 -7.23 1 98.69 99 LEU A N 1
ATOM 762 C CA . LEU A 1 99 ? 8.75 17.172 -6.535 1 98.69 99 LEU A CA 1
ATOM 763 C C . LEU A 1 99 ? 10.156 16.797 -7.004 1 98.69 99 LEU A C 1
ATOM 765 O O . LEU A 1 99 ? 11.008 16.422 -6.195 1 98.69 99 LEU A O 1
ATOM 769 N N . ARG A 1 100 ? 10.312 16.859 -8.266 1 98.38 100 ARG A N 1
ATOM 770 C CA . ARG A 1 100 ? 11.609 16.547 -8.852 1 98.38 100 ARG A CA 1
ATOM 771 C C . ARG A 1 100 ? 12.672 17.531 -8.367 1 98.38 100 ARG A C 1
ATOM 773 O O . ARG A 1 100 ? 13.75 17.125 -7.922 1 98.38 100 ARG A O 1
ATOM 780 N N . ALA A 1 101 ? 12.352 18.797 -8.477 1 98.56 101 ALA A N 1
ATOM 781 C CA . ALA A 1 101 ? 13.297 19.859 -8.133 1 98.56 101 ALA A CA 1
ATOM 782 C C . ALA A 1 101 ? 13.719 19.766 -6.672 1 98.56 101 ALA A C 1
ATOM 784 O O . ALA A 1 101 ? 14.867 20.062 -6.328 1 98.56 101 ALA A O 1
ATOM 785 N N . LYS A 1 102 ? 12.844 19.281 -5.867 1 98.44 102 LYS A N 1
ATOM 786 C CA . LYS A 1 102 ? 13.102 19.281 -4.43 1 98.44 102 LYS A CA 1
ATOM 787 C C . LYS A 1 102 ? 13.562 17.891 -3.965 1 98.44 102 LYS A C 1
ATOM 789 O O . LYS A 1 102 ? 13.742 17.672 -2.768 1 98.44 102 LYS A O 1
ATOM 794 N N . CYS A 1 103 ? 13.641 16.953 -4.859 1 98.38 103 CYS A N 1
ATOM 795 C CA . CYS A 1 103 ? 14.102 15.594 -4.59 1 98.38 103 CYS A CA 1
ATOM 796 C C . CYS A 1 103 ? 13.258 14.938 -3.504 1 98.38 103 CYS A C 1
ATOM 798 O O . CYS A 1 103 ? 13.797 14.344 -2.566 1 98.38 103 CYS A O 1
ATOM 800 N N . ILE A 1 104 ? 11.977 15.156 -3.652 1 98.81 104 ILE A N 1
ATOM 801 C CA . ILE A 1 104 ? 11.047 14.555 -2.703 1 98.81 104 ILE A CA 1
ATOM 802 C C . ILE A 1 104 ? 11.078 13.031 -2.85 1 98.81 104 ILE A C 1
ATOM 804 O O . ILE A 1 104 ? 11.023 12.508 -3.963 1 98.81 104 ILE A O 1
ATOM 808 N N . LYS A 1 105 ? 11.141 12.359 -1.707 1 98.44 105 LYS A N 1
ATOM 809 C CA . LYS A 1 105 ? 11.188 10.898 -1.73 1 98.44 105 LYS A CA 1
ATOM 810 C C . LYS A 1 105 ? 9.906 10.297 -1.171 1 98.44 105 LYS A C 1
ATOM 812 O O . LYS A 1 105 ? 9.641 9.102 -1.346 1 98.44 105 LYS A O 1
ATOM 817 N N . LEU A 1 106 ? 9.148 11.102 -0.432 1 98.88 106 LEU A N 1
ATOM 818 C CA . LEU A 1 106 ? 7.867 10.68 0.115 1 98.88 106 LEU A CA 1
ATOM 819 C C . LEU A 1 106 ? 6.82 11.781 -0.037 1 98.88 106 LEU A C 1
ATOM 821 O O . LEU A 1 106 ? 6.984 12.875 0.498 1 98.88 106 LEU A O 1
ATOM 825 N N . MET A 1 107 ? 5.82 11.484 -0.838 1 98.94 107 MET A N 1
ATOM 826 C CA . MET A 1 107 ? 4.684 12.383 -1.03 1 98.94 107 MET A CA 1
ATOM 827 C C . MET A 1 107 ? 3.438 11.836 -0.338 1 98.94 107 MET A C 1
ATOM 829 O O . MET A 1 107 ? 3.08 10.672 -0.517 1 98.94 107 MET A O 1
ATOM 833 N N . VAL A 1 108 ? 2.773 12.672 0.487 1 98.94 108 VAL A N 1
ATOM 834 C CA . VAL A 1 108 ? 1.556 12.281 1.191 1 98.94 108 VAL A CA 1
ATOM 835 C C . VAL A 1 108 ? 0.403 13.188 0.768 1 98.94 108 VAL A C 1
ATOM 837 O O . VAL A 1 108 ? 0.532 14.414 0.782 1 98.94 108 VAL A O 1
ATOM 840 N N . THR A 1 109 ? -0.673 12.586 0.3 1 98.88 109 THR A N 1
ATOM 841 C CA . THR A 1 109 ? -1.852 13.328 -0.125 1 98.88 109 THR A CA 1
ATOM 842 C C . THR A 1 109 ? -3.117 12.742 0.49 1 98.88 109 THR A C 1
ATOM 844 O O . THR A 1 109 ? -3.062 11.719 1.174 1 98.88 109 THR A O 1
ATOM 847 N N . GLY A 1 110 ? -4.234 13.445 0.372 1 98.44 110 GLY A N 1
ATOM 848 C CA . GLY A 1 110 ? -5.555 12.984 0.776 1 98.44 110 GLY A CA 1
ATOM 849 C C . GLY A 1 110 ? -6.633 13.297 -0.245 1 98.44 110 GLY A C 1
ATOM 850 O O . GLY A 1 110 ? -6.473 13.016 -1.433 1 98.44 110 GLY A O 1
ATOM 851 N N . HIS A 1 111 ? -7.793 13.68 0.066 1 97.31 111 HIS A N 1
ATOM 852 C CA . HIS A 1 111 ? -8.875 14.289 -0.697 1 97.31 111 HIS A CA 1
ATOM 853 C C . HIS A 1 111 ? -9.742 13.227 -1.362 1 97.31 111 HIS A C 1
ATOM 855 O O . HIS A 1 111 ? -10.969 13.242 -1.223 1 97.31 111 HIS A O 1
ATOM 861 N N . SER A 1 112 ? -9.219 12.211 -2.029 1 95.5 112 SER A N 1
ATOM 862 C CA . SER A 1 112 ? -9.977 11.234 -2.801 1 95.5 112 SER A CA 1
ATOM 863 C C . SER A 1 112 ? -10.688 10.242 -1.886 1 95.5 112 SER A C 1
ATOM 865 O O . SER A 1 112 ? -11.609 9.547 -2.314 1 95.5 112 SER A O 1
ATOM 867 N N . HIS A 1 113 ? -10.234 10.125 -0.702 1 97.06 113 HIS A N 1
ATOM 868 C CA . HIS A 1 113 ? -10.719 9.141 0.264 1 97.06 113 HIS A CA 1
ATOM 869 C C . HIS A 1 113 ? -10.367 7.723 -0.165 1 97.06 113 HIS A C 1
ATOM 871 O O . HIS A 1 113 ? -11 6.762 0.275 1 97.06 113 HIS A O 1
ATOM 877 N N . ILE A 1 114 ? -9.445 7.645 -1.058 1 96.44 114 ILE A N 1
ATOM 878 C CA . ILE A 1 114 ? -9.094 6.344 -1.611 1 96.44 114 ILE A CA 1
ATOM 879 C C . ILE A 1 114 ? -7.648 6.008 -1.244 1 96.44 114 ILE A C 1
ATOM 881 O O . ILE A 1 114 ? -6.73 6.789 -1.516 1 96.44 114 ILE A O 1
ATOM 885 N N . LEU A 1 115 ? -7.469 4.836 -0.636 1 98.25 115 LEU A N 1
ATOM 886 C CA . LEU A 1 115 ? -6.129 4.34 -0.33 1 98.25 115 LEU A CA 1
ATOM 887 C C . LEU A 1 115 ? -5.316 4.148 -1.605 1 98.25 115 LEU A C 1
ATOM 889 O O . LEU A 1 115 ? -5.758 3.471 -2.535 1 98.25 115 LEU A O 1
ATOM 893 N N . LYS A 1 116 ? -4.145 4.824 -1.686 1 98.56 116 LYS A N 1
ATOM 894 C CA . LYS A 1 116 ? -3.162 4.621 -2.748 1 98.56 116 LYS A CA 1
ATOM 895 C C . LYS A 1 116 ? -1.744 4.598 -2.188 1 98.56 116 LYS A C 1
ATOM 897 O O . LYS A 1 116 ? -1.33 5.527 -1.492 1 98.56 116 LYS A O 1
ATOM 902 N N . VAL A 1 117 ? -1.002 3.525 -2.379 1 98.75 117 VAL A N 1
ATOM 903 C CA . VAL A 1 117 ? 0.443 3.434 -2.197 1 98.75 117 VAL A CA 1
ATOM 904 C C . VAL A 1 117 ? 1.11 3.086 -3.525 1 98.75 117 VAL A C 1
ATOM 906 O O . VAL A 1 117 ? 0.934 1.981 -4.043 1 98.75 117 VAL A O 1
ATOM 909 N N . ILE A 1 118 ? 1.801 4.07 -4.102 1 98.56 118 ILE A N 1
ATOM 910 C CA . ILE A 1 118 ? 2.361 3.885 -5.438 1 98.56 118 ILE A CA 1
ATOM 911 C C . ILE A 1 118 ? 3.805 4.383 -5.461 1 98.56 118 ILE A C 1
ATOM 913 O O . ILE A 1 118 ? 4.09 5.5 -5.031 1 98.56 118 ILE A O 1
ATOM 917 N N . TYR A 1 119 ? 4.684 3.529 -5.926 1 98.06 119 TYR A N 1
ATOM 918 C CA . TYR A 1 119 ? 6.047 3.99 -6.156 1 98.06 119 TYR A CA 1
ATOM 919 C C . TYR A 1 119 ? 6.184 4.633 -7.531 1 98.06 119 TYR A C 1
ATOM 921 O O . TYR A 1 119 ? 5.699 4.09 -8.523 1 98.06 119 TYR A O 1
ATOM 929 N N . ASP A 1 120 ? 6.75 5.809 -7.625 1 97.38 120 ASP A N 1
ATOM 930 C CA . ASP A 1 120 ? 7.078 6.48 -8.883 1 97.38 120 ASP A CA 1
ATOM 931 C C . ASP A 1 120 ? 8.555 6.301 -9.227 1 97.38 120 ASP A C 1
ATOM 933 O O . ASP A 1 120 ? 9.414 6.984 -8.672 1 97.38 120 ASP A O 1
ATOM 937 N N . PRO A 1 121 ? 8.844 5.438 -10.141 1 94.94 121 PRO A N 1
ATOM 938 C CA . PRO A 1 121 ? 10.25 5.184 -10.438 1 94.94 121 PRO A CA 1
ATOM 939 C C . PRO A 1 121 ? 10.953 6.395 -11.055 1 94.94 121 PRO A C 1
ATOM 941 O O . PRO A 1 121 ? 12.156 6.578 -10.859 1 94.94 121 PRO A 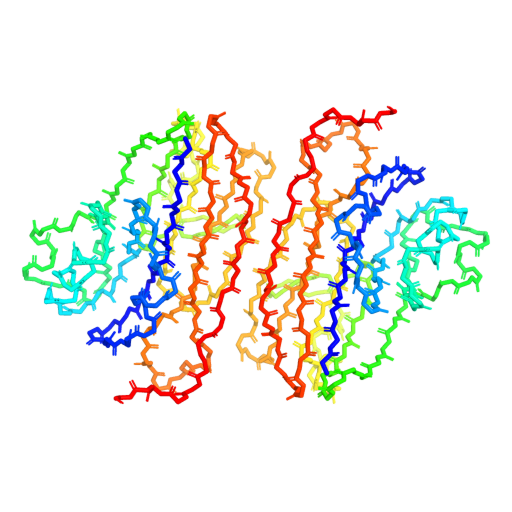O 1
ATOM 944 N N . GLU A 1 122 ? 10.211 7.18 -11.781 1 95.12 122 GLU A N 1
ATOM 945 C CA . GLU A 1 122 ? 10.828 8.344 -12.414 1 95.12 122 GLU A CA 1
ATOM 946 C C . GLU A 1 122 ? 11.367 9.32 -11.367 1 95.12 122 GLU A C 1
ATOM 948 O O . GLU A 1 122 ? 12.469 9.852 -11.523 1 95.12 122 GLU A O 1
ATOM 953 N N . LEU A 1 123 ? 10.625 9.508 -10.312 1 97.12 123 LEU A N 1
ATOM 954 C CA . LEU A 1 123 ? 11.031 10.453 -9.273 1 97.12 123 LEU A CA 1
ATOM 955 C C . LEU A 1 123 ? 11.719 9.734 -8.117 1 97.12 123 LEU A C 1
ATOM 957 O O . LEU A 1 123 ? 12.188 10.375 -7.172 1 97.12 123 LEU A O 1
ATOM 961 N N . GLU A 1 124 ? 11.758 8.375 -8.195 1 95.69 124 GLU A N 1
ATOM 962 C CA . GLU A 1 124 ? 12.25 7.57 -7.082 1 95.69 124 GLU A CA 1
ATOM 963 C C . GLU A 1 124 ? 11.578 7.969 -5.77 1 95.69 124 GLU A C 1
ATOM 965 O O . GLU A 1 124 ? 12.25 8.219 -4.77 1 95.69 124 GLU A O 1
ATOM 970 N N . MET A 1 125 ? 10.25 7.973 -5.879 1 97.69 125 MET A N 1
ATOM 971 C CA . MET A 1 125 ? 9.453 8.547 -4.797 1 97.69 125 MET A CA 1
ATOM 972 C C . MET A 1 125 ? 8.273 7.637 -4.457 1 97.69 125 MET A C 1
ATOM 974 O O . MET A 1 125 ? 7.621 7.094 -5.348 1 97.69 125 MET A O 1
ATOM 978 N N . LEU A 1 126 ? 8.031 7.461 -3.164 1 98.56 126 LEU A N 1
ATOM 979 C CA . LEU A 1 126 ? 6.836 6.77 -2.697 1 98.56 126 LEU A CA 1
ATOM 980 C C . LEU A 1 126 ? 5.688 7.75 -2.486 1 98.56 126 LEU A C 1
ATOM 982 O O . LEU A 1 126 ? 5.867 8.797 -1.857 1 98.56 126 LEU A O 1
ATOM 986 N N . HIS A 1 127 ? 4.586 7.469 -3.104 1 98.88 127 HIS A N 1
ATOM 987 C CA . HIS A 1 127 ? 3.359 8.227 -2.881 1 98.88 127 HIS A CA 1
ATOM 988 C C . HIS A 1 127 ? 2.404 7.469 -1.966 1 98.88 127 HIS A C 1
ATOM 990 O O . HIS A 1 127 ? 2.17 6.273 -2.158 1 98.88 127 HIS A O 1
ATOM 996 N N . ILE A 1 128 ? 1.827 8.203 -0.974 1 98.94 128 ILE A N 1
ATOM 997 C CA . ILE A 1 128 ? 0.848 7.594 -0.08 1 98.94 128 ILE A CA 1
ATOM 998 C C . ILE A 1 128 ? -0.374 8.5 0.041 1 98.94 128 ILE A C 1
ATOM 1000 O O . ILE A 1 128 ? -0.257 9.656 0.458 1 98.94 128 ILE A O 1
ATOM 1004 N N . ASN A 1 129 ? -1.46 8.07 -0.352 1 98.88 129 ASN A N 1
ATOM 1005 C CA . ASN A 1 129 ? -2.766 8.484 0.152 1 98.88 129 ASN A CA 1
ATOM 1006 C C . ASN A 1 129 ? -3.348 7.457 1.116 1 98.88 129 ASN A C 1
ATOM 1008 O O . ASN A 1 129 ? -3.693 6.348 0.71 1 98.88 129 ASN A O 1
ATOM 1012 N N . PRO A 1 130 ? -3.439 7.824 2.367 1 98.81 130 PRO A N 1
ATOM 1013 C CA . PRO A 1 130 ? -3.846 6.812 3.346 1 98.81 130 PRO A CA 1
ATOM 1014 C C . PRO A 1 130 ? -5.336 6.484 3.271 1 98.81 130 PRO A C 1
ATOM 1016 O O . PRO A 1 130 ? -5.828 5.652 4.039 1 98.81 130 PRO A O 1
ATOM 1019 N N . GLY A 1 131 ? -6.07 7.055 2.293 1 97.88 131 GLY A N 1
ATOM 1020 C CA . GLY A 1 131 ? -7.52 6.926 2.293 1 97.88 131 GLY A CA 1
ATOM 1021 C C . GLY A 1 131 ? -8.203 7.887 3.248 1 97.88 131 GLY A C 1
ATOM 1022 O O . GLY A 1 131 ? -7.77 9.023 3.408 1 97.88 131 GLY A O 1
ATOM 1023 N N . ALA A 1 132 ? -9.328 7.469 3.752 1 97.88 132 ALA A N 1
ATOM 1024 C CA . ALA A 1 132 ? -10.078 8.289 4.695 1 97.88 132 ALA A CA 1
ATOM 1025 C C . ALA A 1 132 ? -10.234 7.582 6.039 1 97.88 132 ALA A C 1
ATOM 1027 O O . ALA A 1 132 ? -10.617 6.41 6.086 1 97.88 132 ALA A O 1
ATOM 1028 N N . ALA A 1 133 ? -9.93 8.297 7.066 1 97.56 133 ALA A N 1
ATOM 1029 C CA . ALA A 1 133 ? -10.047 7.746 8.414 1 97.56 133 ALA A CA 1
ATOM 1030 C C . ALA A 1 133 ? -11.422 8.023 9.008 1 97.56 133 ALA A C 1
ATOM 1032 O O . ALA A 1 133 ? -11.867 7.324 9.914 1 97.56 133 ALA A O 1
ATOM 1033 N N . GLY A 1 134 ? -12.008 9.086 8.484 1 96.31 134 GLY A N 1
ATOM 1034 C CA . GLY A 1 134 ? -13.312 9.461 9 1 96.31 134 GLY A CA 1
ATOM 1035 C C . GLY A 1 134 ? -14.453 8.719 8.344 1 96.31 134 GLY A C 1
ATOM 1036 O O . GLY A 1 134 ? -14.258 7.645 7.77 1 96.31 134 GLY A O 1
ATOM 1037 N N . GLN A 1 135 ? -15.68 9.234 8.641 1 91.56 135 GLN A N 1
ATOM 1038 C CA . GLN A 1 135 ? -16.875 8.625 8.086 1 91.56 135 GLN A CA 1
ATOM 1039 C C . GLN A 1 135 ? -17.641 9.609 7.195 1 91.56 135 GLN A C 1
ATOM 1041 O O . GLN A 1 135 ? -17.984 10.711 7.633 1 91.56 135 GLN A O 1
ATOM 1046 N N . GLN A 1 136 ? -17.656 9.203 5.945 1 87.12 136 GLN A N 1
ATOM 1047 C CA . GLN A 1 136 ? -18.531 9.898 5.004 1 87.12 136 GLN A CA 1
ATOM 1048 C C . GLN A 1 136 ? -19.5 8.922 4.34 1 87.12 136 GLN A C 1
ATOM 1050 O O . GLN A 1 136 ? -19.203 7.734 4.195 1 87.12 136 GLN A O 1
ATOM 1055 N N . GLY A 1 137 ? -20.734 9.305 4.137 1 79.31 137 GLY A N 1
ATOM 1056 C CA . GLY A 1 137 ? -21.844 8.469 3.699 1 79.31 137 GLY A CA 1
ATOM 1057 C C . GLY A 1 137 ? -21.469 7.543 2.553 1 79.31 137 GLY A C 1
ATOM 1058 O O . GLY A 1 137 ? -21.875 6.383 2.525 1 79.31 137 GLY A O 1
ATOM 1059 N N . TRP A 1 138 ? -20.672 7.965 1.66 1 80.94 138 TRP A N 1
ATOM 1060 C CA . TRP A 1 138 ? -20.375 7.195 0.456 1 80.94 138 TRP A CA 1
ATOM 1061 C C . TRP A 1 138 ? -19.125 6.336 0.646 1 80.94 138 TRP A C 1
ATOM 1063 O O . TRP A 1 138 ? -18.859 5.434 -0.151 1 80.94 138 TRP A O 1
ATOM 1073 N N . GLN A 1 139 ? -18.406 6.57 1.751 1 80.94 139 GLN A N 1
ATOM 1074 C CA . GLN A 1 139 ? -17.156 5.879 2.004 1 80.94 139 GLN A CA 1
ATOM 1075 C C . GLN A 1 139 ? -17.391 4.488 2.588 1 80.94 139 GLN A C 1
ATOM 1077 O O . GLN A 1 139 ? -18.141 4.34 3.557 1 80.94 139 GLN A O 1
ATOM 1082 N N . GLN A 1 140 ? -16.75 3.547 2.031 1 77.19 140 GLN A N 1
ATOM 1083 C CA . GLN A 1 140 ? -17.016 2.164 2.418 1 77.19 140 GLN A CA 1
ATOM 1084 C C . GLN A 1 140 ? -15.914 1.631 3.336 1 77.19 140 GLN A C 1
ATOM 1086 O O . GLN A 1 140 ? -16.172 0.774 4.184 1 77.19 140 GLN A O 1
ATOM 1091 N N . VAL A 1 141 ? -14.766 2.137 3.154 1 90.5 141 VAL A N 1
ATOM 1092 C CA . VAL A 1 141 ? -13.633 1.588 3.896 1 90.5 141 VAL A CA 1
ATOM 1093 C C . VAL A 1 141 ? -12.836 2.723 4.531 1 90.5 141 VAL A C 1
ATOM 1095 O O . VAL A 1 141 ? -12.609 3.758 3.902 1 90.5 141 VAL A O 1
ATOM 1098 N N . ARG A 1 142 ? -12.508 2.59 5.805 1 96.06 142 ARG A N 1
ATOM 1099 C CA . ARG A 1 142 ? -11.648 3.537 6.508 1 96.06 142 ARG A CA 1
ATOM 1100 C C . ARG A 1 142 ? -10.25 2.961 6.719 1 96.06 142 ARG A C 1
ATOM 1102 O O . ARG A 1 142 ? -10.109 1.806 7.125 1 96.06 142 ARG A O 1
ATOM 1109 N N . THR A 1 143 ? -9.227 3.764 6.371 1 97.69 143 THR A N 1
ATOM 1110 C CA . THR A 1 143 ? -7.879 3.217 6.453 1 97.69 143 THR A CA 1
ATOM 1111 C C . THR A 1 143 ? -6.926 4.223 7.094 1 97.69 143 THR A C 1
ATOM 1113 O O . THR A 1 143 ? -7.188 5.426 7.086 1 97.69 143 THR A O 1
ATOM 1116 N N . LEU A 1 144 ? -5.879 3.699 7.742 1 98.5 144 LEU A N 1
ATOM 1117 C CA . LEU A 1 144 ? -4.676 4.367 8.227 1 98.5 144 LEU A CA 1
ATOM 1118 C C . LEU A 1 144 ? -3.424 3.76 7.609 1 98.5 144 LEU A C 1
ATOM 1120 O O . LEU A 1 144 ? -3.467 2.645 7.082 1 98.5 144 LEU A O 1
ATOM 1124 N N . VAL A 1 145 ? -2.355 4.504 7.668 1 98.81 145 VAL A N 1
ATOM 1125 C CA . VAL A 1 145 ? -1.069 3.951 7.254 1 98.81 145 VAL A CA 1
ATOM 1126 C C . VAL A 1 145 ? -0.022 4.215 8.336 1 98.81 145 VAL A C 1
ATOM 1128 O O . VAL A 1 145 ? -0.026 5.273 8.969 1 98.81 145 VAL A O 1
ATOM 1131 N N . ARG A 1 146 ? 0.825 3.279 8.578 1 98.62 146 ARG A N 1
ATOM 1132 C CA . ARG A 1 146 ? 2.023 3.492 9.383 1 98.62 146 ARG A CA 1
ATOM 1133 C C . ARG A 1 146 ? 3.273 3.049 8.633 1 98.62 146 ARG A C 1
ATOM 1135 O O . ARG A 1 146 ? 3.217 2.139 7.801 1 98.62 146 ARG A O 1
ATOM 1142 N N . LEU A 1 147 ? 4.348 3.672 8.953 1 98.56 147 LEU A N 1
ATOM 1143 C CA . LEU A 1 147 ? 5.625 3.277 8.367 1 98.56 147 LEU A CA 1
ATOM 1144 C C . LEU A 1 147 ? 6.785 3.736 9.25 1 98.56 147 LEU A C 1
ATOM 1146 O O . LEU A 1 147 ? 6.582 4.465 10.227 1 98.56 147 LEU A O 1
ATOM 1150 N N . THR A 1 148 ? 7.934 3.289 8.953 1 98.12 148 THR A N 1
ATOM 1151 C CA . THR A 1 148 ? 9.164 3.693 9.617 1 98.12 148 THR A CA 1
ATOM 1152 C C . THR A 1 148 ? 10.133 4.336 8.625 1 98.12 148 THR A C 1
ATOM 1154 O O . THR A 1 148 ? 10.281 3.852 7.5 1 98.12 148 THR A O 1
ATOM 1157 N N . ILE A 1 149 ? 10.625 5.395 9.016 1 98.19 149 ILE A N 1
ATOM 1158 C CA . ILE A 1 149 ? 11.719 5.996 8.25 1 98.19 149 ILE A CA 1
ATOM 1159 C C . ILE A 1 149 ? 13.016 5.914 9.055 1 98.19 149 ILE A C 1
ATOM 1161 O O . ILE A 1 149 ? 13.07 6.363 10.203 1 98.19 149 ILE A O 1
ATOM 1165 N N . ASP A 1 150 ? 14 5.312 8.492 1 97.25 150 ASP A N 1
ATOM 1166 C CA . ASP A 1 150 ? 15.273 5.07 9.164 1 97.25 150 ASP A CA 1
ATOM 1167 C C . ASP A 1 150 ? 16.453 5.387 8.242 1 97.25 150 ASP A C 1
ATOM 1169 O O . ASP A 1 150 ? 16.75 4.629 7.316 1 97.25 150 ASP A O 1
ATOM 1173 N N . ASN A 1 151 ? 17.094 6.508 8.516 1 96.38 151 ASN A N 1
ATOM 1174 C CA . ASN A 1 151 ? 18.312 6.883 7.801 1 96.38 151 ASN A CA 1
ATOM 1175 C C . ASN A 1 151 ? 18.125 6.828 6.289 1 96.38 151 ASN A C 1
ATOM 1177 O O . ASN A 1 151 ? 18.859 6.133 5.59 1 96.38 151 ASN A O 1
ATOM 1181 N N . GLY A 1 152 ? 17.125 7.461 5.852 1 95.62 152 GLY A N 1
ATOM 1182 C CA . GLY A 1 152 ? 16.906 7.637 4.426 1 95.62 152 GLY A CA 1
ATOM 1183 C C . GLY A 1 152 ? 16.031 6.551 3.818 1 95.62 152 GLY A C 1
ATOM 1184 O O . GLY A 1 152 ? 15.672 6.629 2.643 1 95.62 152 GLY A O 1
ATOM 1185 N N . THR A 1 153 ? 15.664 5.523 4.605 1 93.81 153 THR A N 1
ATOM 1186 C CA . THR A 1 153 ? 14.93 4.375 4.082 1 93.81 153 THR A CA 1
ATOM 1187 C C . THR A 1 153 ? 13.516 4.324 4.668 1 93.81 153 THR A C 1
ATOM 1189 O O . THR A 1 153 ? 13.336 4.492 5.875 1 93.81 153 THR A O 1
ATOM 1192 N N . ILE A 1 154 ? 12.594 4.172 3.799 1 96.38 154 ILE A N 1
ATOM 1193 C CA . ILE A 1 154 ? 11.211 3.945 4.219 1 96.38 154 ILE A CA 1
ATOM 1194 C C . ILE A 1 154 ? 10.945 2.445 4.316 1 96.38 154 ILE A C 1
ATOM 1196 O O . ILE A 1 154 ? 11.156 1.706 3.352 1 96.38 154 ILE A O 1
ATOM 1200 N N . LYS A 1 155 ? 10.547 1.975 5.492 1 94.31 155 LYS A N 1
ATOM 1201 C CA . LYS A 1 155 ? 10.344 0.538 5.656 1 94.31 155 LYS A CA 1
ATOM 1202 C C . LYS A 1 155 ? 9.148 0.251 6.559 1 94.31 155 LYS A C 1
ATOM 1204 O O . LYS A 1 155 ? 8.586 1.168 7.164 1 94.31 155 LYS A O 1
ATOM 1209 N N . ASP A 1 156 ? 8.664 -0.947 6.59 1 94 156 ASP A N 1
ATOM 1210 C CA . ASP A 1 156 ? 7.613 -1.437 7.473 1 94 156 ASP A CA 1
ATOM 1211 C C . ASP A 1 156 ? 6.301 -0.696 7.227 1 94 156 ASP A C 1
ATOM 1213 O O . ASP A 1 156 ? 5.621 -0.296 8.172 1 94 156 ASP A O 1
ATOM 1217 N N . LEU A 1 157 ? 6.012 -0.441 5.914 1 98.19 157 LEU A N 1
ATOM 1218 C CA . LEU A 1 157 ? 4.75 0.223 5.605 1 98.19 157 LEU A CA 1
ATOM 1219 C C . LEU A 1 157 ? 3.572 -0.726 5.809 1 98.19 157 LEU A C 1
ATOM 1221 O O . LEU A 1 157 ? 3.562 -1.835 5.27 1 98.19 157 LEU A O 1
ATOM 1225 N N . GLU A 1 158 ? 2.627 -0.265 6.641 1 98 158 GLU A N 1
ATOM 1226 C CA . GLU A 1 158 ? 1.438 -1.06 6.934 1 98 158 GLU A CA 1
ATOM 1227 C C . GLU A 1 158 ? 0.163 -0.263 6.672 1 98 158 GLU A C 1
ATOM 1229 O O . GLU A 1 158 ? 0.061 0.902 7.059 1 98 158 GLU A O 1
ATOM 1234 N N . VAL A 1 159 ? -0.708 -0.899 5.98 1 98.19 159 VAL A N 1
ATOM 1235 C CA . VAL A 1 159 ? -2.049 -0.35 5.809 1 98.19 159 VAL A CA 1
ATOM 1236 C C . VAL A 1 159 ? -2.998 -0.973 6.832 1 98.19 159 VAL A C 1
ATOM 1238 O O . VAL A 1 159 ? -3.066 -2.197 6.957 1 98.19 159 VAL A O 1
ATOM 1241 N N . ILE A 1 160 ? -3.711 -0.121 7.527 1 96.75 160 ILE A N 1
ATOM 1242 C CA . ILE A 1 160 ? -4.633 -0.571 8.57 1 96.75 160 ILE A CA 1
ATOM 1243 C C . ILE A 1 160 ? -6.066 -0.255 8.156 1 96.75 160 ILE A C 1
ATOM 1245 O O . ILE A 1 160 ? -6.41 0.904 7.914 1 96.75 160 ILE A O 1
ATOM 1249 N N . GLU A 1 161 ? -6.867 -1.236 8.062 1 94.69 161 GLU A N 1
ATOM 1250 C CA . GLU A 1 161 ? -8.297 -1.032 7.828 1 94.69 161 GLU A CA 1
ATOM 1251 C C . GLU A 1 161 ? -9.062 -0.919 9.141 1 94.69 161 GLU A C 1
ATOM 1253 O O . GLU A 1 161 ? -8.898 -1.751 10.039 1 94.69 161 GLU A O 1
ATOM 1258 N N . LEU A 1 162 ? -9.82 0.213 9.195 1 93.19 162 LEU A N 1
ATOM 1259 C CA . LEU A 1 162 ? -10.68 0.399 10.367 1 93.19 162 LEU A CA 1
ATOM 1260 C C . LEU A 1 162 ? -12.062 -0.192 10.125 1 93.19 162 LEU A C 1
ATOM 1262 O O . LEU A 1 162 ? -12.742 0.187 9.172 1 93.19 162 LEU A O 1
ATOM 1266 N N . SER A 1 163 ? -12.438 -1.262 10.758 1 78 163 SER A N 1
ATOM 1267 C CA . SER A 1 163 ? -13.766 -1.843 10.609 1 78 163 SER A CA 1
ATOM 1268 C C . SER A 1 163 ? -14.852 -0.792 10.805 1 78 163 SER A C 1
ATOM 1270 O O . SER A 1 163 ? -14.602 0.266 11.383 1 78 163 SER A O 1
ATOM 1272 N N . LYS A 1 164 ? -16.031 -1.029 10.141 1 66.75 164 LYS A N 1
ATOM 1273 C CA . LYS A 1 164 ? -17.141 -0.083 10.133 1 66.75 164 LYS A CA 1
ATOM 1274 C C . LYS A 1 164 ? -17.547 0.296 11.555 1 66.75 164 LYS A C 1
ATOM 1276 O O . LYS A 1 164 ? -17.953 1.431 11.812 1 66.75 164 LYS A O 1
ATOM 1281 N N . LYS A 1 165 ? -17.469 -0.6 12.352 1 58.34 165 LYS A N 1
ATOM 1282 C CA . LYS A 1 165 ? -17.984 -0.249 13.68 1 58.34 165 LYS A CA 1
ATOM 1283 C C . LYS A 1 165 ? -17.016 0.672 14.414 1 58.34 165 LYS A C 1
ATOM 1285 O O . LYS A 1 165 ? -15.844 0.335 14.594 1 58.34 165 LYS A O 1
ATOM 1290 N N . ILE A 1 166 ? -17.484 2.037 14.539 1 54.66 166 ILE A N 1
ATOM 1291 C CA . ILE A 1 166 ? -16.688 2.949 15.344 1 54.66 166 ILE A CA 1
ATOM 1292 C C . ILE A 1 166 ? -16.797 2.572 16.828 1 54.66 166 ILE A C 1
ATOM 1294 O O . ILE A 1 166 ? -17.891 2.301 17.312 1 54.66 166 ILE A O 1
ATOM 1298 N N . GLN A 1 167 ? -15.805 2.008 17.406 1 42 167 GLN A N 1
ATOM 1299 C CA . GLN A 1 167 ? -15.844 1.713 18.844 1 42 167 GLN A CA 1
ATOM 1300 C C . GLN A 1 167 ? -16.031 2.986 19.656 1 42 167 GLN A C 1
ATOM 1302 O O . GLN A 1 167 ? -15.25 3.934 19.531 1 42 167 GLN A O 1
ATOM 1307 N N . GLN A 1 168 ? -17.219 3.424 19.766 1 40.56 168 GLN A N 1
ATOM 1308 C CA . GLN A 1 168 ? -17.484 4.512 20.703 1 40.56 168 GLN A CA 1
ATOM 1309 C C . GLN A 1 168 ? -17.078 4.121 22.125 1 40.56 168 GLN A C 1
ATOM 1311 O O . GLN A 1 168 ? -17.141 2.949 22.5 1 40.56 168 GLN A O 1
ATOM 1316 N N . MET B 1 1 ? -8.352 -17.828 9.25 1 97 1 MET B N 1
ATOM 1317 C CA . MET B 1 1 ? -7.34 -16.797 9.047 1 97 1 MET B CA 1
ATOM 1318 C C . MET B 1 1 ? -6.16 -17.344 8.242 1 97 1 MET B C 1
ATOM 1320 O O . MET B 1 1 ? -5.652 -18.422 8.539 1 97 1 MET B O 1
ATOM 1324 N N . LYS B 1 2 ? -5.828 -16.641 7.176 1 98.69 2 LYS B N 1
ATOM 1325 C CA . LYS B 1 2 ? -4.703 -17.031 6.336 1 98.69 2 LYS B CA 1
ATOM 1326 C C . LYS B 1 2 ? -3.705 -15.898 6.168 1 98.69 2 LYS B C 1
ATOM 1328 O O . LYS B 1 2 ? -4.098 -14.758 5.91 1 98.69 2 LYS B O 1
ATOM 1333 N N . ARG B 1 3 ? -2.455 -16.188 6.414 1 98.75 3 ARG B N 1
ATOM 1334 C CA . ARG B 1 3 ? -1.368 -15.25 6.137 1 98.75 3 ARG B CA 1
ATOM 1335 C C . ARG B 1 3 ? -0.802 -15.477 4.738 1 98.75 3 ARG B C 1
ATOM 1337 O O . ARG B 1 3 ? -0.435 -16.594 4.383 1 98.75 3 ARG B O 1
ATOM 1344 N N . ILE B 1 4 ? -0.744 -14.383 3.949 1 98.88 4 ILE B N 1
ATOM 1345 C CA . ILE B 1 4 ? -0.408 -14.508 2.533 1 98.88 4 ILE B CA 1
ATOM 1346 C C . ILE B 1 4 ? 0.835 -13.672 2.225 1 98.88 4 ILE B C 1
ATOM 1348 O O . ILE B 1 4 ? 0.928 -12.516 2.627 1 98.88 4 ILE B O 1
ATOM 1352 N N . GLY B 1 5 ? 1.811 -14.25 1.622 1 98.94 5 GLY B N 1
ATOM 1353 C CA . GLY B 1 5 ? 2.896 -13.516 0.99 1 98.94 5 GLY B CA 1
ATOM 1354 C C . GLY B 1 5 ? 2.715 -13.359 -0.507 1 98.94 5 GLY B C 1
ATOM 1355 O O . GLY B 1 5 ? 2.271 -14.289 -1.188 1 98.94 5 GLY B O 1
ATOM 1356 N N . ILE B 1 6 ? 2.957 -12.18 -1.063 1 98.94 6 ILE B N 1
ATOM 1357 C CA . ILE B 1 6 ? 2.777 -11.898 -2.482 1 98.94 6 ILE B CA 1
ATOM 1358 C C . ILE B 1 6 ? 4.074 -11.336 -3.064 1 98.94 6 ILE B C 1
ATOM 1360 O O . ILE B 1 6 ? 4.664 -10.414 -2.5 1 98.94 6 ILE B O 1
ATOM 1364 N N . LEU B 1 7 ? 4.566 -11.898 -4.133 1 98.88 7 LEU B N 1
ATOM 1365 C CA . LEU B 1 7 ? 5.703 -11.367 -4.871 1 98.88 7 LEU B CA 1
ATOM 1366 C C . LEU B 1 7 ? 5.508 -11.547 -6.375 1 98.88 7 LEU B C 1
ATOM 1368 O O . LEU B 1 7 ? 4.574 -12.227 -6.809 1 98.88 7 LEU B O 1
ATOM 1372 N N . SER B 1 8 ? 6.262 -10.898 -7.176 1 98.81 8 SER B N 1
ATOM 1373 C CA . SER B 1 8 ? 6.188 -10.953 -8.633 1 98.81 8 SER B CA 1
ATOM 1374 C C . SER B 1 8 ? 7.527 -10.609 -9.273 1 98.81 8 SER B C 1
ATOM 1376 O O . SER B 1 8 ? 8.445 -10.148 -8.586 1 98.81 8 SER B O 1
ATOM 1378 N N . ASP B 1 9 ? 7.688 -10.945 -10.484 1 98.5 9 ASP B N 1
ATOM 1379 C CA . ASP B 1 9 ? 8.789 -10.484 -11.328 1 98.5 9 ASP B CA 1
ATOM 1380 C C . ASP B 1 9 ? 10.141 -10.805 -10.68 1 98.5 9 ASP B C 1
ATOM 1382 O O . ASP B 1 9 ? 11 -9.938 -10.562 1 98.5 9 ASP B O 1
ATOM 1386 N N . THR B 1 10 ? 10.227 -12.062 -10.273 1 98.06 10 THR B N 1
ATOM 1387 C CA . THR B 1 10 ? 11.484 -12.516 -9.703 1 98.06 10 THR B CA 1
ATOM 1388 C C . THR B 1 10 ? 12.547 -12.672 -10.789 1 98.06 10 THR B C 1
ATOM 1390 O O . THR B 1 10 ? 13.742 -12.555 -10.516 1 98.06 10 THR B O 1
ATOM 1393 N N . HIS B 1 11 ? 12.141 -13.039 -12.031 1 97.38 11 HIS B N 1
ATOM 1394 C CA . HIS B 1 11 ? 13.062 -13.172 -13.148 1 97.38 11 HIS B CA 1
ATOM 1395 C C . HIS B 1 11 ? 14.227 -14.094 -12.805 1 97.38 11 HIS B C 1
ATOM 1397 O O . HIS B 1 11 ? 15.391 -13.75 -13.039 1 97.38 11 HIS B O 1
ATOM 1403 N N . SER B 1 12 ? 13.906 -15.172 -12.211 1 97.25 12 SER B N 1
ATOM 1404 C CA . SER B 1 12 ? 14.828 -16.25 -11.875 1 97.25 12 SER B CA 1
ATOM 1405 C C . SER B 1 12 ? 15.742 -15.867 -10.719 1 97.25 12 SER B C 1
ATOM 1407 O O . SER B 1 12 ? 16.656 -16.625 -10.359 1 97.25 12 SER B O 1
ATOM 1409 N N . CYS B 1 13 ? 15.523 -14.75 -10.117 1 96.5 13 CYS B N 1
ATOM 1410 C CA . CYS B 1 13 ? 16.344 -14.305 -8.992 1 96.5 13 CYS B CA 1
ATOM 1411 C C . CYS B 1 13 ? 15.781 -14.812 -7.672 1 96.5 13 CYS B C 1
ATOM 1413 O O . CYS B 1 13 ? 14.656 -14.477 -7.301 1 96.5 13 CYS B O 1
ATOM 1415 N N . TRP B 1 14 ? 16.578 -15.578 -6.945 1 97.25 14 TRP B N 1
ATOM 1416 C CA . TRP B 1 14 ? 16.234 -15.977 -5.586 1 97.25 14 TRP B CA 1
ATOM 1417 C C . TRP B 1 14 ? 16.922 -15.086 -4.562 1 97.25 14 TRP B C 1
ATOM 1419 O O . TRP B 1 14 ? 18.094 -14.727 -4.727 1 97.25 14 TRP B O 1
ATOM 1429 N N . ASP B 1 15 ? 16.266 -14.742 -3.67 1 96.69 15 ASP B N 1
ATOM 1430 C CA . ASP B 1 15 ? 16.766 -14.031 -2.496 1 96.69 15 ASP B CA 1
ATOM 1431 C C . ASP B 1 15 ? 16.281 -14.688 -1.207 1 96.69 15 ASP B C 1
ATOM 1433 O O . ASP B 1 15 ? 15.07 -14.789 -0.98 1 96.69 15 ASP B O 1
ATOM 1437 N N . ASP B 1 16 ? 17.188 -15.117 -0.301 1 96.94 16 ASP B N 1
ATOM 1438 C CA . ASP B 1 16 ? 16.812 -15.812 0.927 1 96.94 16 ASP B CA 1
ATOM 1439 C C . ASP B 1 16 ? 15.852 -14.984 1.766 1 96.94 16 ASP B C 1
ATOM 1441 O O . ASP B 1 16 ? 15.125 -15.523 2.604 1 96.94 16 ASP B O 1
ATOM 1445 N N . ARG B 1 17 ? 15.844 -13.82 1.473 1 96.94 17 ARG B N 1
ATOM 1446 C CA . ARG B 1 17 ? 14.969 -12.938 2.234 1 96.94 17 ARG B CA 1
ATOM 1447 C C . ARG B 1 17 ? 13.508 -13.188 1.888 1 96.94 17 ARG B C 1
ATOM 1449 O O . ARG B 1 17 ? 12.609 -12.82 2.652 1 96.94 17 ARG B O 1
ATOM 1456 N N . TYR B 1 18 ? 13.227 -13.773 0.72 1 98.31 18 TYR B N 1
ATOM 1457 C CA . TYR B 1 18 ? 11.859 -14.203 0.461 1 98.31 18 TYR B CA 1
ATOM 1458 C C . TYR B 1 18 ? 11.359 -15.133 1.557 1 98.31 18 TYR B C 1
ATOM 1460 O O . TYR B 1 18 ? 10.289 -14.914 2.131 1 98.31 18 TYR B O 1
ATOM 1468 N N . ALA B 1 19 ? 12.242 -16.141 1.794 1 98.25 19 ALA B N 1
ATOM 1469 C CA . ALA B 1 19 ? 11.891 -17.125 2.807 1 98.25 19 ALA B CA 1
ATOM 1470 C C . ALA B 1 19 ? 11.789 -16.484 4.188 1 98.25 19 ALA B C 1
ATOM 1472 O O . ALA B 1 19 ? 10.891 -16.828 4.969 1 98.25 19 ALA B O 1
ATOM 1473 N N . THR B 1 20 ? 12.625 -15.602 4.449 1 97.81 20 THR B N 1
ATOM 1474 C CA . THR B 1 20 ? 12.625 -14.93 5.742 1 97.81 20 THR B CA 1
ATOM 1475 C C . THR B 1 20 ? 11.336 -14.141 5.941 1 97.81 20 THR B C 1
ATOM 1477 O O . THR B 1 20 ? 10.656 -14.297 6.957 1 97.81 20 THR B O 1
ATOM 1480 N N . HIS B 1 21 ? 10.992 -13.391 4.957 1 97.81 21 HIS B N 1
ATOM 1481 C CA . HIS B 1 21 ? 9.852 -12.484 5.098 1 97.81 21 HIS B CA 1
ATOM 1482 C C . HIS B 1 21 ? 8.531 -13.242 4.984 1 97.81 21 HIS B C 1
ATOM 1484 O O . HIS B 1 21 ? 7.516 -12.805 5.535 1 97.81 21 HIS B O 1
ATOM 1490 N N . PHE B 1 22 ? 8.523 -14.391 4.344 1 98.62 22 PHE B N 1
ATOM 1491 C CA . PHE B 1 22 ? 7.289 -15.133 4.152 1 98.62 22 PHE B CA 1
ATOM 1492 C C . PHE B 1 22 ? 7.199 -16.297 5.137 1 98.62 22 PHE B C 1
ATOM 1494 O O . PHE B 1 22 ? 6.285 -17.109 5.055 1 98.62 22 PHE B O 1
ATOM 1501 N N . ALA B 1 23 ? 8.172 -16.312 6.035 1 98.38 23 ALA B N 1
ATOM 1502 C CA . ALA B 1 23 ? 8.102 -17.344 7.07 1 98.38 23 ALA B CA 1
ATOM 1503 C C . ALA B 1 23 ? 6.77 -17.281 7.812 1 98.38 23 ALA B C 1
ATOM 1505 O O . ALA B 1 23 ? 6.34 -16.203 8.234 1 98.38 23 ALA B O 1
ATOM 1506 N N . GLY B 1 24 ? 6.125 -18.438 7.887 1 98.25 24 GLY B N 1
ATOM 1507 C CA . GLY B 1 24 ? 4.875 -18.5 8.633 1 98.25 24 GLY B CA 1
ATOM 1508 C C . GLY B 1 24 ? 3.658 -18.219 7.773 1 98.25 24 GLY B C 1
ATOM 1509 O O . GLY B 1 24 ? 2.523 -18.344 8.242 1 98.25 24 GLY B O 1
ATOM 1510 N N . CYS B 1 25 ? 3.83 -17.828 6.547 1 98.75 25 CYS B N 1
ATOM 1511 C CA . CYS B 1 25 ? 2.697 -17.641 5.648 1 98.75 25 CYS B CA 1
ATOM 1512 C C . CYS B 1 25 ? 2.023 -18.969 5.336 1 98.75 25 CYS B C 1
ATOM 1514 O O . CYS B 1 25 ? 2.697 -19.984 5.184 1 98.75 25 CYS B O 1
ATOM 1516 N N . ASP B 1 26 ? 0.735 -18.891 5.281 1 98.94 26 ASP B N 1
ATOM 1517 C CA . ASP B 1 26 ? -0.028 -20.062 4.859 1 98.94 26 ASP B CA 1
ATOM 1518 C C . ASP B 1 26 ? 0.069 -20.266 3.352 1 98.94 26 ASP B C 1
ATOM 1520 O O . ASP B 1 26 ? 0.063 -21.406 2.873 1 98.94 26 ASP B O 1
ATOM 1524 N N . GLU B 1 27 ? 0.101 -19.156 2.604 1 98.94 27 GLU B N 1
ATOM 1525 C CA . GLU B 1 27 ? 0.242 -19.203 1.152 1 98.94 27 GLU B CA 1
ATOM 1526 C C . GLU B 1 27 ? 1.209 -18.141 0.647 1 98.94 27 GLU B C 1
ATOM 1528 O O . GLU B 1 27 ? 1.345 -17.078 1.261 1 98.94 27 GLU B O 1
ATOM 1533 N N . ILE B 1 28 ? 1.852 -18.484 -0.438 1 98.94 28 ILE B N 1
ATOM 1534 C CA . ILE B 1 28 ? 2.619 -17.516 -1.216 1 98.94 28 ILE B CA 1
ATOM 1535 C C . ILE B 1 28 ? 2.049 -17.422 -2.629 1 98.94 28 ILE B C 1
ATOM 1537 O O . ILE B 1 28 ? 1.781 -18.438 -3.266 1 98.94 28 ILE B O 1
ATOM 1541 N N . TRP B 1 29 ? 1.783 -16.203 -3.09 1 99 29 TRP B N 1
ATOM 1542 C CA . TRP B 1 29 ? 1.258 -15.945 -4.426 1 99 29 TRP B CA 1
ATOM 1543 C C . TRP B 1 29 ? 2.303 -15.258 -5.301 1 99 29 TRP B C 1
ATOM 1545 O O . TRP B 1 29 ? 2.809 -14.188 -4.949 1 99 29 TRP B O 1
ATOM 1555 N N . HIS B 1 30 ? 2.652 -15.867 -6.391 1 99 30 HIS B N 1
ATOM 1556 C CA . HIS B 1 30 ? 3.568 -15.281 -7.363 1 99 30 HIS B CA 1
ATOM 1557 C C . HIS B 1 30 ? 2.816 -14.781 -8.594 1 99 30 HIS B C 1
ATOM 1559 O O . HIS B 1 30 ? 2.215 -15.57 -9.32 1 99 30 HIS B O 1
ATOM 1565 N N . ALA B 1 31 ? 2.961 -13.5 -8.922 1 98.94 31 ALA B N 1
ATOM 1566 C CA . ALA B 1 31 ? 2.113 -12.875 -9.93 1 98.94 31 ALA B CA 1
ATOM 1567 C C . ALA B 1 31 ? 2.785 -12.891 -11.297 1 98.94 31 ALA B C 1
ATOM 1569 O O . ALA B 1 31 ? 2.453 -12.078 -12.172 1 98.94 31 ALA B O 1
ATOM 1570 N N . GLY B 1 32 ? 3.725 -13.734 -11.5 1 98.81 32 GLY B N 1
ATOM 1571 C CA . GLY B 1 32 ? 4.223 -14 -12.836 1 98.81 32 GLY B CA 1
ATOM 1572 C C . GLY B 1 32 ? 5.598 -13.406 -13.086 1 98.81 32 GLY B C 1
ATOM 1573 O O . GLY B 1 32 ? 6.152 -12.727 -12.227 1 98.81 32 GLY B O 1
ATOM 1574 N N . ASP B 1 33 ? 6.152 -13.711 -14.266 1 98.69 33 ASP B N 1
ATOM 1575 C CA . ASP B 1 33 ? 7.539 -13.43 -14.617 1 98.69 33 ASP B CA 1
ATOM 1576 C C . ASP B 1 33 ? 8.5 -14.062 -13.609 1 98.69 33 ASP B C 1
ATOM 1578 O O . ASP B 1 33 ? 9.367 -13.383 -13.062 1 98.69 33 ASP B O 1
ATOM 1582 N N . ILE B 1 34 ? 8.281 -15.344 -13.422 1 98.62 34 ILE B N 1
ATOM 1583 C CA . ILE B 1 34 ? 9.023 -16.172 -12.484 1 98.62 34 ILE B CA 1
ATOM 1584 C C . ILE B 1 34 ? 10.43 -16.422 -13.016 1 98.62 34 ILE B C 1
ATOM 1586 O O . ILE B 1 34 ? 11.422 -16.188 -12.312 1 98.62 34 ILE B O 1
ATOM 1590 N N . GLY B 1 35 ? 10.508 -16.859 -14.266 1 97.75 35 GLY B N 1
ATOM 1591 C CA . GLY B 1 35 ? 11.781 -17.219 -14.883 1 97.75 35 GLY B CA 1
ATOM 1592 C C . GLY B 1 35 ? 12.109 -18.688 -14.742 1 97.75 35 GLY B C 1
ATOM 1593 O O . GLY B 1 35 ? 11.688 -19.516 -15.555 1 97.75 35 GLY B O 1
ATOM 1594 N N . ASP B 1 36 ? 12.703 -19.047 -13.625 1 97.06 36 ASP B N 1
ATOM 1595 C CA . ASP B 1 36 ? 13.133 -20.422 -13.352 1 97.06 36 ASP B CA 1
ATOM 1596 C C . ASP B 1 36 ? 12.102 -21.156 -12.5 1 97.06 36 ASP B C 1
ATOM 1598 O O . ASP B 1 36 ? 11.781 -20.719 -11.391 1 97.06 36 ASP B O 1
ATOM 1602 N N . ILE B 1 37 ? 11.734 -22.312 -13 1 97.12 37 ILE B N 1
ATOM 1603 C CA . ILE B 1 37 ? 10.719 -23.109 -12.32 1 97.12 37 ILE B CA 1
ATOM 1604 C C . ILE B 1 37 ? 11.234 -23.531 -10.945 1 97.12 37 ILE B C 1
ATOM 1606 O O . ILE B 1 37 ? 10.445 -23.734 -10.016 1 97.12 37 ILE B O 1
ATOM 1610 N N . GLY B 1 38 ? 12.523 -23.641 -10.812 1 97.94 38 GLY B N 1
ATOM 1611 C CA . GLY B 1 38 ? 13.125 -24 -9.539 1 97.94 38 GLY B CA 1
ATOM 1612 C C . GLY B 1 38 ? 12.789 -23.016 -8.43 1 9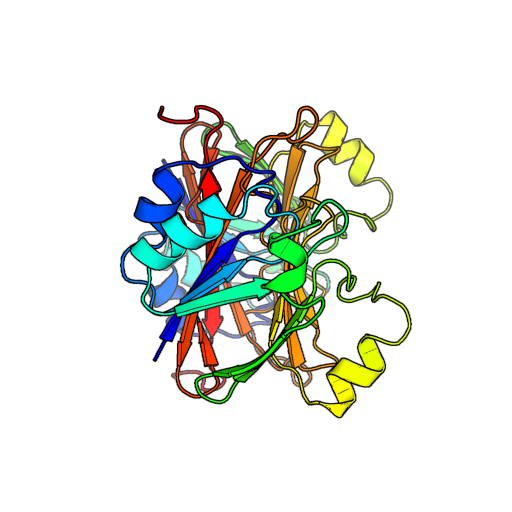7.94 38 GLY B C 1
ATOM 1613 O O . GLY B 1 38 ? 12.789 -23.391 -7.254 1 97.94 38 GLY B O 1
ATOM 1614 N N . LEU B 1 39 ? 12.492 -21.812 -8.82 1 97.88 39 LEU B N 1
ATOM 1615 C CA . LEU B 1 39 ? 12.117 -20.797 -7.84 1 97.88 39 LEU B CA 1
ATOM 1616 C C . LEU B 1 39 ? 10.805 -21.172 -7.16 1 97.88 39 LEU B C 1
ATOM 1618 O O . LEU B 1 39 ? 10.648 -20.984 -5.949 1 97.88 39 LEU B O 1
ATOM 1622 N N . LEU B 1 40 ? 9.883 -21.688 -7.848 1 97.44 40 LEU B N 1
ATOM 1623 C CA . LEU B 1 40 ? 8.602 -22.094 -7.277 1 97.44 40 LEU B CA 1
ATOM 1624 C C . LEU B 1 40 ? 8.797 -23.219 -6.27 1 97.44 40 LEU B C 1
ATOM 1626 O O . LEU B 1 40 ? 8.141 -23.234 -5.227 1 97.44 40 LEU B O 1
ATOM 1630 N N . GLN B 1 41 ? 9.664 -24.094 -6.637 1 96.81 41 GLN B N 1
ATOM 1631 C CA . GLN B 1 41 ? 9.945 -25.203 -5.73 1 96.81 41 GLN B CA 1
ATOM 1632 C C . GLN B 1 41 ? 10.516 -24.703 -4.406 1 96.81 41 GLN B C 1
ATOM 1634 O O . GLN B 1 41 ? 10.164 -25.203 -3.342 1 96.81 41 GLN B O 1
ATOM 1639 N N . LYS B 1 42 ? 11.391 -23.75 -4.531 1 98.38 42 LYS B N 1
ATOM 1640 C CA . LYS B 1 42 ? 11.953 -23.156 -3.32 1 98.38 42 LYS B CA 1
ATOM 1641 C C . LYS B 1 42 ? 10.867 -22.484 -2.488 1 98.38 42 LYS B C 1
ATOM 1643 O O . LYS B 1 42 ? 10.844 -22.609 -1.263 1 98.38 42 LYS B O 1
ATOM 1648 N N . LEU B 1 43 ? 9.953 -21.781 -3.127 1 98.75 43 LEU B N 1
ATOM 1649 C CA . LEU B 1 43 ? 8.852 -21.141 -2.422 1 98.75 43 LEU B CA 1
ATOM 1650 C C . LEU B 1 43 ? 7.949 -22.156 -1.756 1 98.75 43 LEU B C 1
ATOM 1652 O O . LEU B 1 43 ? 7.418 -21.922 -0.67 1 98.75 43 LEU B O 1
ATOM 1656 N N . GLU B 1 44 ? 7.793 -23.297 -2.449 1 98.5 44 GLU B N 1
ATOM 1657 C CA . GLU B 1 44 ? 6.973 -24.375 -1.906 1 98.5 44 GLU B CA 1
ATOM 1658 C C . GLU B 1 44 ? 7.59 -24.953 -0.636 1 98.5 44 GLU B C 1
ATOM 1660 O O . GLU B 1 44 ? 6.898 -25.594 0.164 1 98.5 44 GLU B O 1
ATOM 1665 N N . GLY B 1 45 ? 8.844 -24.766 -0.523 1 98.44 45 GLY B N 1
ATOM 1666 C CA . GLY B 1 45 ? 9.516 -25.141 0.71 1 98.44 45 GLY B CA 1
ATOM 1667 C C . GLY B 1 45 ? 9.289 -24.156 1.839 1 98.44 45 GLY B C 1
ATOM 1668 O O . GLY B 1 45 ? 9.555 -24.453 3.002 1 98.44 45 GLY B O 1
ATOM 1669 N N . VAL B 1 46 ? 8.797 -23 1.554 1 98.69 46 VAL B N 1
ATOM 1670 C CA . VAL B 1 46 ? 8.641 -21.922 2.518 1 98.69 46 VAL B CA 1
ATOM 1671 C C . VAL B 1 46 ? 7.211 -21.906 3.057 1 98.69 46 VAL B C 1
ATOM 1673 O O . VAL B 1 46 ? 6.992 -21.672 4.246 1 98.69 46 VAL B O 1
ATOM 1676 N N . ALA B 1 47 ? 6.258 -22.156 2.24 1 98.75 47 ALA B N 1
ATOM 1677 C CA . ALA B 1 47 ? 4.852 -22.156 2.625 1 98.75 47 ALA B CA 1
ATOM 1678 C C . ALA B 1 47 ? 4.145 -23.391 2.084 1 98.75 47 ALA B C 1
ATOM 1680 O O . ALA B 1 47 ? 4.488 -23.891 1.011 1 98.75 47 ALA B O 1
ATOM 1681 N N . PRO B 1 48 ? 3.119 -23.891 2.785 1 98.56 48 PRO B N 1
ATOM 1682 C CA . PRO B 1 48 ? 2.459 -25.125 2.377 1 98.56 48 PRO B CA 1
ATOM 1683 C C . PRO B 1 48 ? 1.756 -25 1.025 1 98.56 48 PRO B C 1
ATOM 1685 O O . PRO B 1 48 ? 1.598 -26 0.314 1 98.56 48 PRO B O 1
ATOM 1688 N N . VAL B 1 49 ? 1.277 -23.812 0.713 1 98.75 49 VAL B N 1
ATOM 1689 C CA . VAL B 1 49 ? 0.586 -23.625 -0.557 1 98.75 49 VAL B CA 1
ATOM 1690 C C . VAL B 1 49 ? 1.247 -22.484 -1.335 1 98.75 49 VAL B C 1
ATOM 1692 O O . VAL B 1 49 ? 1.497 -21.406 -0.784 1 98.75 49 VAL B O 1
ATOM 1695 N N . VAL B 1 50 ? 1.554 -22.75 -2.586 1 98.88 50 VAL B N 1
ATOM 1696 C CA . VAL B 1 50 ? 2.055 -21.734 -3.492 1 98.88 50 VAL B CA 1
ATOM 1697 C C . VAL B 1 50 ? 1.154 -21.641 -4.723 1 98.88 50 VAL B C 1
ATOM 1699 O O . VAL B 1 50 ? 0.894 -22.656 -5.383 1 98.88 50 VAL B O 1
ATOM 1702 N N . ARG B 1 51 ? 0.606 -20.484 -4.957 1 98.88 51 ARG B N 1
ATOM 1703 C CA . ARG B 1 51 ? -0.13 -20.188 -6.184 1 98.88 51 ARG B CA 1
ATOM 1704 C C . ARG B 1 51 ? 0.67 -19.266 -7.094 1 98.88 51 ARG B C 1
ATOM 1706 O O . ARG B 1 51 ? 1.324 -18.328 -6.621 1 98.88 51 ARG B O 1
ATOM 1713 N N . ALA B 1 52 ? 0.632 -19.594 -8.375 1 98.94 52 ALA B N 1
ATOM 1714 C CA . ALA B 1 52 ? 1.411 -18.75 -9.281 1 98.94 52 ALA B CA 1
ATOM 1715 C C . ALA B 1 52 ? 0.72 -18.641 -10.641 1 98.94 52 ALA B C 1
ATOM 1717 O O . ALA B 1 52 ? 0.001 -19.547 -11.062 1 98.94 52 ALA B O 1
ATOM 1718 N N . VAL B 1 53 ? 0.887 -17.516 -11.242 1 98.94 53 VAL B N 1
ATOM 1719 C CA . VAL B 1 53 ? 0.505 -17.328 -12.641 1 98.94 53 VAL B CA 1
ATOM 1720 C C . VAL B 1 53 ? 1.753 -17.109 -13.492 1 98.94 53 VAL B C 1
ATOM 1722 O O . VAL B 1 53 ? 2.822 -16.797 -12.969 1 98.94 53 VAL B O 1
ATOM 1725 N N . SER B 1 54 ? 1.593 -17.344 -14.797 1 98.88 54 SER B N 1
ATOM 1726 C CA . SER B 1 54 ? 2.701 -17.094 -15.711 1 98.88 54 SER B CA 1
ATOM 1727 C C . SER B 1 54 ? 2.666 -15.648 -16.234 1 98.88 54 SER B C 1
ATOM 1729 O O . SER B 1 54 ? 1.595 -15.055 -16.328 1 98.88 54 SER B O 1
ATOM 1731 N N . GLY B 1 55 ? 3.801 -15.078 -16.453 1 98.56 55 GLY B N 1
ATOM 1732 C CA . GLY B 1 55 ? 3.934 -13.758 -17.047 1 98.56 55 GLY B CA 1
ATOM 1733 C C . GLY B 1 55 ? 4.508 -13.789 -18.453 1 98.56 55 GLY B C 1
ATOM 1734 O O . GLY B 1 55 ? 4.582 -14.852 -19.078 1 98.56 55 GLY B O 1
ATOM 1735 N N . ASN B 1 56 ? 4.848 -12.711 -18.984 1 98.06 56 ASN B N 1
ATOM 1736 C CA . ASN B 1 56 ? 5.176 -12.586 -20.406 1 98.06 56 ASN B CA 1
ATOM 1737 C C . ASN B 1 56 ? 6.566 -13.141 -20.703 1 98.06 56 ASN B C 1
ATOM 1739 O O . ASN B 1 56 ? 6.887 -13.438 -21.859 1 98.06 56 ASN B O 1
ATOM 1743 N N . ILE B 1 57 ? 7.465 -13.359 -19.734 1 97.5 57 ILE B N 1
ATOM 1744 C CA . ILE B 1 57 ? 8.781 -13.914 -20.031 1 97.5 57 ILE B CA 1
ATOM 1745 C C . ILE B 1 57 ? 8.789 -15.414 -19.734 1 97.5 57 ILE B C 1
ATOM 1747 O O . ILE B 1 57 ? 9.773 -16.109 -20 1 97.5 57 ILE B O 1
ATOM 1751 N N . ASP B 1 58 ? 7.773 -15.875 -19.078 1 98.31 58 ASP B N 1
ATOM 1752 C CA . ASP B 1 58 ? 7.715 -17.266 -18.656 1 98.31 58 ASP B CA 1
ATOM 1753 C C . ASP B 1 58 ? 7.406 -18.203 -19.828 1 98.31 58 ASP B C 1
ATOM 1755 O O . ASP B 1 58 ? 6.586 -17.859 -20.688 1 98.31 58 ASP B O 1
ATOM 1759 N N . HIS B 1 59 ? 8.086 -19.297 -19.891 1 97.06 59 HIS B N 1
ATOM 1760 C CA . HIS B 1 59 ? 7.906 -20.297 -20.938 1 97.06 59 HIS B CA 1
ATOM 1761 C C . HIS B 1 59 ? 8.25 -21.688 -20.406 1 97.06 59 HIS B C 1
ATOM 1763 O O . HIS B 1 59 ? 8.625 -21.844 -19.25 1 97.06 59 HIS B O 1
ATOM 1769 N N . GLY B 1 60 ? 7.93 -22.672 -21.25 1 96.75 60 GLY B N 1
ATOM 1770 C CA . GLY B 1 60 ? 8.32 -24.031 -20.906 1 96.75 60 GLY B CA 1
ATOM 1771 C C . GLY B 1 60 ? 7.613 -24.562 -19.688 1 96.75 60 GLY B C 1
ATOM 1772 O O . GLY B 1 60 ? 6.383 -24.516 -19.609 1 96.75 60 GLY B O 1
ATOM 1773 N N . GLU B 1 61 ? 8.453 -24.953 -18.797 1 97.06 61 GLU B N 1
ATOM 1774 C CA . GLU B 1 61 ? 7.918 -25.625 -17.609 1 97.06 61 GLU B CA 1
ATOM 1775 C C . GLU B 1 61 ? 7.039 -24.688 -16.781 1 97.06 61 GLU B C 1
ATOM 1777 O O . GLU B 1 61 ? 6.039 -25.125 -16.203 1 97.06 61 GLU B O 1
ATOM 1782 N N . VAL B 1 62 ? 7.41 -23.422 -16.75 1 98.06 62 VAL B N 1
ATOM 1783 C CA . VAL B 1 62 ? 6.656 -22.453 -15.953 1 98.06 62 VAL B CA 1
ATOM 1784 C C . VAL B 1 62 ? 5.238 -22.328 -16.5 1 98.06 62 VAL B C 1
ATOM 1786 O O . VAL B 1 62 ? 4.266 -22.391 -15.742 1 98.06 62 VAL B O 1
ATOM 1789 N N . THR B 1 63 ? 5.094 -22.219 -17.797 1 98.06 63 THR B N 1
ATOM 1790 C CA . THR B 1 63 ? 3.775 -22.031 -18.375 1 98.06 63 THR B CA 1
ATOM 1791 C C . THR B 1 63 ? 2.963 -23.312 -18.328 1 98.06 63 THR B C 1
ATOM 1793 O O . THR B 1 63 ? 1.732 -23.281 -18.391 1 98.06 63 THR B O 1
ATOM 1796 N N . ARG B 1 64 ? 3.645 -24.438 -18.266 1 97.75 64 ARG B N 1
ATOM 1797 C CA . ARG B 1 64 ? 2.938 -25.703 -18.125 1 97.75 64 ARG B CA 1
ATOM 1798 C C . ARG B 1 64 ? 2.34 -25.859 -16.734 1 97.75 64 ARG B C 1
ATOM 1800 O O . ARG B 1 64 ? 1.248 -26.406 -16.578 1 97.75 64 ARG B O 1
ATOM 1807 N N . ARG B 1 65 ? 3 -25.297 -15.836 1 97.81 65 ARG B N 1
ATOM 1808 C CA . ARG B 1 65 ? 2.604 -25.469 -14.438 1 97.81 65 ARG B CA 1
ATOM 1809 C C . ARG B 1 65 ? 1.724 -24.312 -13.977 1 97.81 65 ARG B C 1
ATOM 1811 O O . ARG B 1 65 ? 0.853 -24.484 -13.117 1 97.81 65 ARG B O 1
ATOM 1818 N N . CYS B 1 66 ? 1.975 -23.156 -14.43 1 98.69 66 CYS B N 1
ATOM 1819 C CA . CYS B 1 66 ? 1.312 -21.938 -13.953 1 98.69 66 CYS B CA 1
ATOM 1820 C C . CYS B 1 66 ? 0.403 -21.359 -15.031 1 98.69 66 CYS B C 1
ATOM 1822 O O . CYS B 1 66 ? 0.878 -20.938 -16.078 1 98.69 66 CYS B O 1
ATOM 1824 N N . PRO B 1 67 ? -0.875 -21.312 -14.75 1 98.81 67 PRO B N 1
ATOM 1825 C CA . PRO B 1 67 ? -1.793 -20.719 -15.727 1 98.81 67 PRO B CA 1
ATOM 1826 C C . PRO B 1 67 ? -1.612 -19.203 -15.875 1 98.81 67 PRO B C 1
ATOM 1828 O O . PRO B 1 67 ? -0.893 -18.594 -15.086 1 98.81 67 PRO B O 1
ATOM 1831 N N . GLU B 1 68 ? -2.254 -18.656 -16.875 1 98.5 68 GLU B N 1
ATOM 1832 C CA . GLU B 1 68 ? -2.221 -17.219 -17.078 1 98.5 68 GLU B CA 1
ATOM 1833 C C . GLU B 1 68 ? -3.039 -16.484 -16.016 1 98.5 68 GLU B C 1
ATOM 1835 O O . GLU B 1 68 ? -2.768 -15.32 -15.711 1 98.5 68 GLU B O 1
ATOM 1840 N N . VAL B 1 69 ? -4.051 -17.172 -15.578 1 98.75 69 VAL B N 1
ATOM 1841 C CA . VAL B 1 69 ? -4.961 -16.594 -14.602 1 98.75 69 VAL B CA 1
ATOM 1842 C C . VAL B 1 69 ? -5.254 -17.609 -13.5 1 98.75 69 VAL B C 1
ATOM 1844 O O . VAL B 1 69 ? -5.418 -18.797 -13.773 1 98.75 69 VAL B O 1
ATOM 1847 N N . GLN B 1 70 ? -5.285 -17.156 -12.281 1 98.75 70 GLN B N 1
ATOM 1848 C CA . GLN B 1 70 ? -5.824 -17.922 -11.164 1 98.75 70 GLN B CA 1
ATOM 1849 C C . GLN B 1 70 ? -7.016 -17.219 -10.531 1 98.75 70 GLN B C 1
ATOM 1851 O O . GLN B 1 70 ? -6.969 -16 -10.289 1 98.75 70 GLN B O 1
ATOM 1856 N N . GLU B 1 71 ? -8.031 -17.922 -10.367 1 98.81 71 GLU B N 1
ATOM 1857 C CA . GLU B 1 71 ? -9.227 -17.453 -9.672 1 98.81 71 GLU B CA 1
ATOM 1858 C C . GLU B 1 71 ? -9.609 -18.406 -8.547 1 98.81 71 GLU B C 1
ATOM 1860 O O . GLU B 1 71 ? -9.773 -19.609 -8.766 1 98.81 71 GLU B O 1
ATOM 1865 N N . PHE B 1 72 ? -9.742 -17.875 -7.32 1 98.88 72 PHE B N 1
ATOM 1866 C CA . PHE B 1 72 ? -10.047 -18.734 -6.184 1 98.88 72 PHE B CA 1
ATOM 1867 C C . PHE B 1 72 ? -10.641 -17.938 -5.035 1 98.88 72 PHE B C 1
ATOM 1869 O O . PHE B 1 72 ? -10.633 -16.703 -5.066 1 98.88 72 PHE B O 1
ATOM 1876 N N . THR B 1 73 ? -11.195 -18.656 -4.117 1 98.81 73 THR B N 1
ATOM 1877 C CA . THR B 1 73 ? -11.711 -18.062 -2.891 1 98.81 73 THR B CA 1
ATOM 1878 C C . THR B 1 73 ? -10.898 -18.516 -1.681 1 98.81 73 THR B C 1
ATOM 1880 O O . THR B 1 73 ? -10.555 -19.688 -1.566 1 98.81 73 THR B O 1
ATOM 1883 N N . ILE B 1 74 ? -10.586 -17.547 -0.87 1 98.62 74 ILE B N 1
ATOM 1884 C CA . ILE B 1 74 ? -9.867 -17.859 0.357 1 98.62 74 ILE B CA 1
ATOM 1885 C C . ILE B 1 74 ? -10.445 -17.062 1.521 1 98.62 74 ILE B C 1
ATOM 1887 O O . ILE B 1 74 ? -10.531 -15.836 1.455 1 98.62 74 ILE B O 1
ATOM 1891 N N . GLU B 1 75 ? -10.828 -17.75 2.592 1 98.38 75 GLU B N 1
ATOM 1892 C CA . GLU B 1 75 ? -11.445 -17.125 3.762 1 98.38 75 GLU B CA 1
ATOM 1893 C C . GLU B 1 75 ? -12.594 -16.219 3.357 1 98.38 75 GLU B C 1
ATOM 1895 O O . GLU B 1 75 ? -12.734 -15.109 3.893 1 98.38 75 GLU B O 1
ATOM 1900 N N . GLY B 1 76 ? -13.234 -16.562 2.32 1 98.31 76 GLY B N 1
ATOM 1901 C CA . GLY B 1 76 ? -14.422 -15.836 1.914 1 9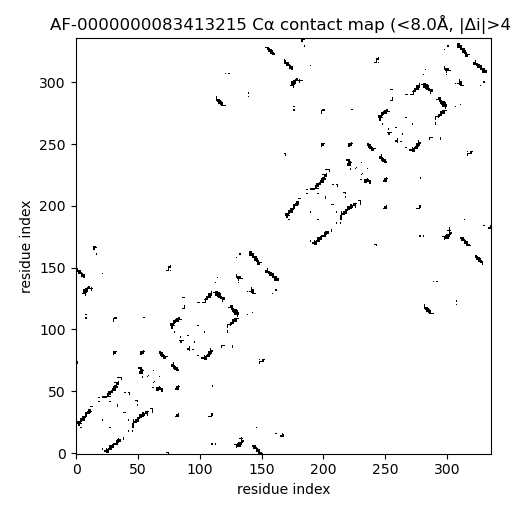8.31 76 GLY B CA 1
ATOM 1902 C C . GLY B 1 76 ? -14.125 -14.688 0.968 1 98.31 76 GLY B C 1
ATOM 1903 O O . GLY B 1 76 ? -15.031 -13.945 0.579 1 98.31 76 GLY B O 1
ATOM 1904 N N . VAL B 1 77 ? -12.883 -14.5 0.554 1 98.56 77 VAL B N 1
ATOM 1905 C CA . VAL B 1 77 ? -12.477 -13.445 -0.366 1 98.56 77 VAL B CA 1
ATOM 1906 C C . VAL B 1 77 ? -12.227 -14.031 -1.753 1 98.56 77 VAL B C 1
ATOM 1908 O O . VAL B 1 77 ? -11.438 -14.969 -1.905 1 98.56 77 VAL B O 1
ATOM 1911 N N . ASN B 1 78 ? -12.961 -13.492 -2.734 1 98.88 78 ASN B N 1
ATOM 1912 C CA . ASN B 1 78 ? -12.688 -13.867 -4.117 1 98.88 78 ASN B CA 1
ATOM 1913 C C . ASN B 1 78 ? -11.445 -13.164 -4.652 1 98.88 78 ASN B C 1
ATOM 1915 O O . ASN B 1 78 ? -11.367 -11.938 -4.637 1 98.88 78 ASN B O 1
ATOM 1919 N N . VAL B 1 79 ? -10.531 -14 -5.145 1 98.94 79 VAL B N 1
ATOM 1920 C CA . VAL B 1 79 ? -9.242 -13.477 -5.586 1 98.94 79 VAL B CA 1
ATOM 1921 C C . VAL B 1 79 ? -9.062 -13.742 -7.078 1 98.94 79 VAL B C 1
ATOM 1923 O O . VAL B 1 79 ? -9.398 -14.828 -7.57 1 98.94 79 VAL B O 1
ATOM 1926 N N . TRP B 1 80 ? -8.633 -12.727 -7.797 1 98.94 80 TRP B N 1
ATOM 1927 C CA . TRP B 1 80 ? -8.234 -12.836 -9.195 1 98.94 80 TRP B CA 1
ATOM 1928 C C . TRP B 1 80 ? -6.785 -12.398 -9.391 1 98.94 80 TRP B C 1
ATOM 1930 O O . TRP B 1 80 ? -6.414 -11.281 -9.016 1 98.94 80 TRP B 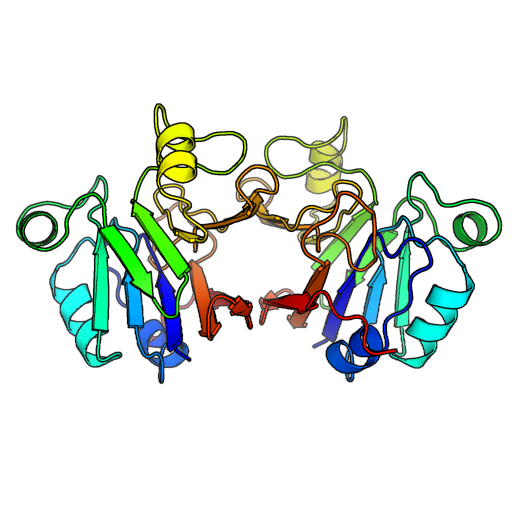O 1
ATOM 1940 N N . MET B 1 81 ? -5.969 -13.312 -9.898 1 98.94 81 MET B N 1
ATOM 1941 C CA . MET B 1 81 ? -4.547 -13.047 -10.07 1 98.94 81 MET B CA 1
ATOM 1942 C C . MET B 1 81 ? -4.125 -13.25 -11.523 1 98.94 81 MET B C 1
ATOM 1944 O O . MET B 1 81 ? -4.445 -14.281 -12.133 1 98.94 81 MET B O 1
ATOM 1948 N N . THR B 1 82 ? -3.541 -12.281 -12.086 1 98.94 82 THR B N 1
ATOM 1949 C CA . THR B 1 82 ? -2.975 -12.336 -13.43 1 98.94 82 THR B CA 1
ATOM 1950 C C . THR B 1 82 ? -1.763 -11.422 -13.547 1 98.94 82 THR B C 1
ATOM 1952 O O . THR B 1 82 ? -1.648 -10.438 -12.812 1 98.94 82 THR B O 1
ATOM 1955 N N . HIS B 1 83 ? -0.892 -11.781 -14.43 1 98.88 83 HIS B N 1
ATOM 1956 C CA . HIS B 1 83 ? 0.335 -11 -14.547 1 98.88 83 HIS B CA 1
ATOM 1957 C C . HIS B 1 83 ? 0.061 -9.633 -15.156 1 98.88 83 HIS B C 1
ATOM 1959 O O . HIS B 1 83 ? 0.503 -8.609 -14.625 1 98.88 83 HIS B O 1
ATOM 1965 N N . ILE B 1 84 ? -0.664 -9.594 -16.281 1 98.44 84 ILE B N 1
ATOM 1966 C CA . ILE B 1 84 ? -1.015 -8.359 -16.969 1 98.44 84 ILE B CA 1
ATOM 1967 C C . ILE B 1 84 ? -2.521 -8.125 -16.875 1 98.44 84 ILE B C 1
ATOM 1969 O O . ILE B 1 84 ? -3.289 -8.711 -17.656 1 98.44 84 ILE B O 1
ATOM 1973 N N . GLY B 1 85 ? -2.955 -7.254 -15.953 1 98.12 85 GLY B N 1
ATOM 1974 C CA . GLY B 1 85 ? -4.379 -7.027 -15.773 1 98.12 85 GLY B CA 1
ATOM 1975 C C . GLY B 1 85 ? -4.742 -5.559 -15.656 1 98.12 85 GLY B C 1
ATOM 1976 O O . GLY B 1 85 ? -5.922 -5.203 -15.656 1 98.12 85 GLY B O 1
ATOM 1977 N N . GLY B 1 86 ? -3.686 -4.734 -15.594 1 97.94 86 GLY B N 1
ATOM 1978 C CA . GLY B 1 86 ? -3.936 -3.33 -15.32 1 97.94 86 GLY B CA 1
ATOM 1979 C C . GLY B 1 86 ? -4.184 -3.049 -13.852 1 97.94 86 GLY B C 1
ATOM 1980 O O . GLY B 1 86 ? -3.791 -3.834 -12.984 1 97.94 86 GLY B O 1
ATOM 1981 N N . TYR B 1 87 ? -4.754 -1.885 -13.617 1 97.62 87 TYR B N 1
ATOM 1982 C CA . TYR B 1 87 ? -5.027 -1.434 -12.258 1 97.62 87 TYR B CA 1
ATOM 1983 C C . TYR B 1 87 ? -6.199 -0.46 -12.227 1 97.62 87 TYR B C 1
ATOM 1985 O O . TYR B 1 87 ? -6.664 -0.009 -13.281 1 97.62 87 TYR B O 1
ATOM 1993 N N . PRO B 1 88 ? -6.738 -0.178 -11.031 1 97.19 88 PRO B N 1
ATOM 1994 C CA . PRO B 1 88 ? -7.902 0.704 -10.953 1 97.19 88 PRO B CA 1
ATOM 1995 C C . PRO B 1 88 ? -7.707 2.01 -11.719 1 97.19 88 PRO B C 1
ATOM 1997 O O . PRO B 1 88 ? -6.723 2.719 -11.492 1 97.19 88 PRO B O 1
ATOM 2000 N N . GLY B 1 89 ? -8.656 2.314 -12.594 1 93.25 89 GLY B N 1
ATOM 2001 C CA . GLY B 1 89 ? -8.57 3.482 -13.453 1 93.25 89 GLY B CA 1
ATOM 2002 C C . GLY B 1 89 ? -7.953 3.18 -14.805 1 93.25 89 GLY B C 1
ATOM 2003 O O . GLY B 1 89 ? -8.094 3.963 -15.75 1 93.25 89 GLY B O 1
ATOM 2004 N N . LYS B 1 90 ? -7.262 2.072 -14.961 1 96.12 90 LYS B N 1
ATOM 2005 C CA . LYS B 1 90 ? -6.621 1.65 -16.203 1 96.12 90 LYS B CA 1
ATOM 2006 C C . LYS B 1 90 ? -6.578 0.128 -16.312 1 96.12 90 LYS B C 1
ATOM 2008 O O . LYS B 1 90 ? -5.512 -0.455 -16.516 1 96.12 90 LYS B O 1
ATOM 2013 N N . TYR B 1 91 ? -7.652 -0.482 -16.297 1 98.06 91 TYR B N 1
ATOM 2014 C CA . TYR B 1 91 ? -7.746 -1.932 -16.422 1 98.06 91 TYR B CA 1
ATOM 2015 C C . TYR B 1 91 ? -7.477 -2.373 -17.859 1 98.06 91 TYR B C 1
ATOM 2017 O O . TYR B 1 91 ? -7.801 -1.656 -18.797 1 98.06 91 TYR B O 1
ATOM 2025 N N . ALA B 1 92 ? -6.918 -3.549 -18 1 97.62 92 ALA B N 1
ATOM 2026 C CA . ALA B 1 92 ? -6.852 -4.156 -19.328 1 97.62 92 ALA B CA 1
ATOM 2027 C C . ALA B 1 92 ? -8.25 -4.402 -19.891 1 97.62 92 ALA B C 1
ATOM 2029 O O . ALA B 1 92 ? -9.227 -4.469 -19.141 1 97.62 92 ALA B O 1
ATOM 2030 N N . ARG B 1 93 ? -8.305 -4.5 -21.188 1 96.56 93 ARG B N 1
ATOM 2031 C CA . ARG B 1 93 ? -9.586 -4.68 -21.859 1 96.56 93 ARG B CA 1
ATOM 2032 C C . ARG B 1 93 ? -10.328 -5.898 -21.312 1 96.56 93 ARG B C 1
ATOM 2034 O O . ARG B 1 93 ? -9.758 -6.988 -21.234 1 96.56 93 ARG B O 1
ATOM 2041 N N . GLY B 1 94 ? -11.531 -5.711 -20.922 1 97.31 94 GLY B N 1
ATOM 2042 C CA . GLY B 1 94 ? -12.414 -6.797 -20.516 1 97.31 94 GLY B CA 1
ATOM 2043 C C . GLY B 1 94 ? -12.234 -7.199 -19.062 1 97.31 94 GLY B C 1
ATOM 2044 O O . GLY B 1 94 ? -13.023 -7.988 -18.531 1 97.31 94 GLY B O 1
ATOM 2045 N N . VAL B 1 95 ? -11.281 -6.621 -18.375 1 98 95 VAL B N 1
ATOM 2046 C CA . VAL B 1 95 ? -10.945 -7.082 -17.031 1 98 95 VAL B CA 1
ATOM 2047 C C . VAL B 1 95 ? -11.969 -6.543 -16.031 1 98 95 VAL B C 1
ATOM 2049 O O . VAL B 1 95 ? -12.492 -7.293 -15.203 1 98 95 VAL B O 1
ATOM 2052 N N . LYS B 1 96 ? -12.297 -5.293 -16.141 1 97.81 96 LYS B N 1
ATOM 2053 C CA . LYS B 1 96 ? -13.156 -4.672 -15.141 1 97.81 96 LYS B CA 1
ATOM 2054 C C . LYS B 1 96 ? -14.531 -5.344 -15.102 1 97.81 96 LYS B C 1
ATOM 2056 O O . LYS B 1 96 ? -15.016 -5.707 -14.031 1 97.81 96 LYS B O 1
ATOM 2061 N N . PRO B 1 97 ? -15.188 -5.586 -16.312 1 98.19 97 PRO B N 1
ATOM 2062 C CA . PRO B 1 97 ? -16.469 -6.289 -16.266 1 98.19 97 PRO B CA 1
ATOM 2063 C C . PRO B 1 97 ? -16.359 -7.68 -15.641 1 98.19 97 PRO B C 1
ATOM 2065 O O . PRO B 1 97 ? -17.281 -8.125 -14.938 1 98.19 97 PRO B O 1
ATOM 2068 N N . LEU B 1 98 ? -15.289 -8.312 -15.906 1 98.38 98 LEU B N 1
ATOM 2069 C CA . LEU B 1 98 ? -15.055 -9.641 -15.359 1 98.38 98 LEU B CA 1
ATOM 2070 C C . LEU B 1 98 ? -14.945 -9.586 -13.836 1 98.38 98 LEU B C 1
ATOM 2072 O O . LEU B 1 98 ? -15.562 -10.391 -13.141 1 98.38 98 LEU B O 1
ATOM 2076 N N . LEU B 1 99 ? -14.172 -8.641 -13.336 1 98.69 99 LEU B N 1
ATOM 2077 C CA . LEU B 1 99 ? -13.992 -8.477 -11.898 1 98.69 99 LEU B CA 1
ATOM 2078 C C . LEU B 1 99 ? -15.328 -8.211 -11.211 1 98.69 99 LEU B C 1
ATOM 2080 O O . LEU B 1 99 ? -15.602 -8.75 -10.141 1 98.69 99 LEU B O 1
ATOM 2084 N N . ARG B 1 100 ? -16.062 -7.371 -11.828 1 98.38 100 ARG B N 1
ATOM 2085 C CA . ARG B 1 100 ? -17.391 -7.039 -11.297 1 98.38 100 ARG B CA 1
ATOM 2086 C C . ARG B 1 100 ? -18.297 -8.266 -11.273 1 98.38 100 ARG B C 1
ATOM 2088 O O . ARG B 1 100 ? -18.922 -8.562 -10.25 1 98.38 100 ARG B O 1
ATOM 2095 N N . ALA B 1 101 ? -18.344 -8.945 -12.406 1 98.56 101 ALA B N 1
ATOM 2096 C CA . ALA B 1 101 ? -19.234 -10.094 -12.562 1 98.56 101 ALA B CA 1
ATOM 2097 C C . ALA B 1 101 ? -18.891 -11.188 -11.547 1 98.56 101 ALA B C 1
ATOM 2099 O O . ALA B 1 101 ? -19.781 -11.891 -11.062 1 98.56 101 ALA B O 1
ATOM 2100 N N . LYS B 1 102 ? -17.672 -11.266 -11.195 1 98.44 102 LYS B N 1
ATOM 2101 C CA . LYS B 1 102 ? -17.219 -12.359 -10.336 1 98.44 102 LYS B CA 1
ATOM 2102 C C . LYS B 1 102 ? -17.094 -11.906 -8.891 1 98.44 102 LYS B C 1
ATOM 2104 O O . LYS B 1 102 ? -16.641 -12.664 -8.031 1 98.44 102 LYS B O 1
ATOM 2109 N N . CYS B 1 103 ? -17.359 -10.664 -8.617 1 98.38 103 CYS B N 1
ATOM 2110 C CA . CYS B 1 103 ? -17.328 -10.07 -7.285 1 98.38 103 CYS B CA 1
ATOM 2111 C C . CYS B 1 103 ? -15.953 -10.25 -6.645 1 98.38 103 CYS B C 1
ATOM 2113 O O . CYS B 1 103 ? -15.852 -10.664 -5.492 1 98.38 103 CYS B O 1
ATOM 2115 N N . ILE B 1 104 ? -14.977 -9.992 -7.477 1 98.81 104 ILE B N 1
ATOM 2116 C CA . ILE B 1 104 ? -13.602 -10.078 -6.984 1 98.81 104 ILE B CA 1
ATOM 2117 C C . ILE B 1 104 ? -13.359 -8.992 -5.941 1 98.81 104 ILE B C 1
ATOM 2119 O O . ILE B 1 104 ? -13.719 -7.828 -6.152 1 98.81 104 ILE B O 1
ATOM 2123 N N . LYS B 1 105 ? -12.734 -9.391 -4.836 1 98.44 105 LYS B N 1
ATOM 2124 C CA . LYS B 1 105 ? -12.461 -8.43 -3.766 1 98.44 105 LYS B CA 1
ATOM 2125 C C . LYS B 1 105 ? -10.961 -8.156 -3.639 1 98.44 105 LYS B C 1
ATOM 2127 O O . LYS B 1 105 ? -10.555 -7.199 -2.986 1 98.44 105 LYS B O 1
ATOM 2132 N N . LEU B 1 106 ? -10.156 -9.055 -4.199 1 98.88 106 LEU B N 1
ATOM 2133 C CA . LEU B 1 106 ? -8.703 -8.883 -4.211 1 98.88 106 LEU B CA 1
ATOM 2134 C C . LEU B 1 106 ? -8.125 -9.258 -5.57 1 98.88 106 LEU B C 1
ATOM 2136 O O . LEU B 1 106 ? -8.258 -10.398 -6.02 1 98.88 106 LEU B O 1
ATOM 2140 N N . MET B 1 107 ? -7.566 -8.258 -6.23 1 98.94 107 MET B N 1
ATOM 2141 C CA . MET B 1 107 ? -6.883 -8.445 -7.504 1 98.94 107 MET B CA 1
ATOM 2142 C C . MET B 1 107 ? -5.371 -8.32 -7.336 1 98.94 107 MET B C 1
ATOM 2144 O O . MET B 1 107 ? -4.887 -7.352 -6.746 1 98.94 107 MET B O 1
ATOM 2148 N N . VAL B 1 108 ? -4.609 -9.312 -7.836 1 98.94 108 VAL B N 1
ATOM 2149 C CA . VAL B 1 108 ? -3.152 -9.305 -7.758 1 98.94 108 VAL B CA 1
ATOM 2150 C C . VAL B 1 108 ? -2.559 -9.328 -9.164 1 98.94 108 VAL B C 1
ATOM 2152 O O . VAL B 1 108 ? -2.934 -10.164 -9.984 1 98.94 108 VAL B O 1
ATOM 2155 N N . THR B 1 109 ? -1.723 -8.344 -9.461 1 98.88 109 THR B N 1
ATOM 2156 C CA . THR B 1 109 ? -1.074 -8.258 -10.766 1 98.88 109 THR B CA 1
ATOM 2157 C C . THR B 1 109 ? 0.428 -8.039 -10.602 1 98.88 109 THR B C 1
ATOM 2159 O O . THR B 1 109 ? 0.925 -7.887 -9.484 1 98.88 109 THR B O 1
ATOM 2162 N N . GLY B 1 110 ? 1.183 -8.156 -11.688 1 98.38 110 GLY B N 1
ATOM 2163 C CA . GLY B 1 110 ? 2.604 -7.859 -11.766 1 98.38 110 GLY B CA 1
ATOM 2164 C C . GLY B 1 110 ? 2.986 -7.082 -13.008 1 98.38 110 GLY B C 1
ATOM 2165 O O . GLY B 1 110 ? 2.357 -6.074 -13.336 1 98.38 110 GLY B O 1
ATOM 2166 N N . HIS B 1 111 ? 4.035 -7.305 -13.664 1 97.19 111 HIS B N 1
ATOM 2167 C CA . HIS B 1 111 ? 4.477 -6.902 -15 1 97.19 111 HIS B CA 1
ATOM 2168 C C . HIS B 1 111 ? 5.145 -5.531 -14.969 1 97.19 111 HIS B C 1
ATOM 2170 O O . HIS B 1 111 ? 6.258 -5.367 -15.477 1 97.19 111 HIS B O 1
ATOM 2176 N N . SER B 1 112 ? 4.598 -4.512 -14.328 1 95.38 112 SER B N 1
ATOM 2177 C CA . SER B 1 112 ? 5.105 -3.145 -14.367 1 95.38 112 SER B CA 1
ATOM 2178 C C . SER B 1 112 ? 6.359 -2.996 -13.508 1 95.38 112 SER B C 1
ATOM 2180 O O . SER B 1 112 ? 7.102 -2.021 -13.648 1 95.38 112 SER B O 1
ATOM 2182 N N . HIS B 1 113 ? 6.547 -3.881 -12.609 1 97 113 HIS B N 1
ATOM 2183 C CA . HIS B 1 113 ? 7.633 -3.832 -11.641 1 97 113 HIS B CA 1
ATOM 2184 C C . HIS B 1 113 ? 7.445 -2.674 -10.664 1 97 113 HIS B C 1
ATOM 2186 O O . HIS B 1 113 ? 8.406 -2.223 -10.039 1 97 113 HIS B O 1
ATOM 2192 N N . ILE B 1 114 ? 6.266 -2.178 -10.641 1 96.38 114 ILE B N 1
ATOM 2193 C CA . ILE B 1 114 ? 5.988 -1.01 -9.812 1 96.38 114 ILE B CA 1
ATOM 2194 C C . ILE B 1 114 ? 5 -1.38 -8.711 1 96.38 114 ILE B C 1
ATOM 2196 O O . ILE B 1 114 ? 3.912 -1.891 -8.992 1 96.38 114 ILE B O 1
ATOM 2200 N N . LEU B 1 115 ? 5.395 -1.104 -7.465 1 98.25 115 LEU B N 1
ATOM 2201 C CA . LEU B 1 115 ? 4.504 -1.305 -6.332 1 98.25 115 LEU B CA 1
ATOM 2202 C C . LEU B 1 115 ? 3.254 -0.44 -6.461 1 98.25 115 LEU B C 1
ATOM 2204 O O . LEU B 1 115 ? 3.352 0.775 -6.645 1 98.25 115 LEU B O 1
ATOM 2208 N N . LYS B 1 116 ? 2.062 -1.082 -6.438 1 98.5 116 LYS B N 1
ATOM 2209 C CA . LYS B 1 116 ? 0.774 -0.398 -6.367 1 98.5 116 LYS B CA 1
ATOM 2210 C C . LYS B 1 116 ? -0.174 -1.107 -5.406 1 98.5 116 LYS B C 1
ATOM 2212 O O . LYS B 1 116 ? -0.411 -2.311 -5.535 1 98.5 116 LYS B O 1
ATOM 2217 N N . VAL B 1 117 ? -0.668 -0.438 -4.387 1 98.75 117 VAL B N 1
ATOM 2218 C CA . VAL B 1 117 ? -1.802 -0.832 -3.557 1 98.75 117 VAL B CA 1
ATOM 2219 C C . VAL B 1 117 ? -2.912 0.211 -3.668 1 98.75 117 VAL B C 1
ATOM 2221 O O . VAL B 1 117 ? -2.756 1.345 -3.209 1 98.75 117 VAL B O 1
ATOM 2224 N N . ILE B 1 118 ? -3.99 -0.165 -4.355 1 98.56 118 ILE B N 1
ATOM 2225 C CA . ILE B 1 118 ? -5.047 0.799 -4.637 1 98.56 118 ILE B CA 1
ATOM 2226 C C . ILE B 1 118 ? -6.41 0.172 -4.344 1 98.56 118 ILE B C 1
ATOM 2228 O O . ILE B 1 118 ? -6.703 -0.933 -4.809 1 98.56 118 ILE B O 1
ATOM 2232 N N . TYR B 1 119 ? -7.184 0.864 -3.557 1 98.06 119 TYR B N 1
ATOM 2233 C CA . TYR B 1 119 ? -8.562 0.425 -3.377 1 98.06 119 TYR B CA 1
ATOM 2234 C C . TYR B 1 119 ? -9.461 0.973 -4.48 1 98.06 119 TYR B C 1
ATOM 2236 O O . TYR B 1 119 ? -9.383 2.156 -4.82 1 98.06 119 TYR B O 1
ATOM 2244 N N . ASP B 1 120 ? -10.258 0.151 -5.113 1 97.38 120 ASP B N 1
ATOM 2245 C CA . ASP B 1 120 ? -11.273 0.549 -6.086 1 97.38 120 ASP B CA 1
ATOM 2246 C C . ASP B 1 120 ? -12.656 0.585 -5.449 1 97.38 120 ASP B C 1
ATOM 2248 O O . ASP B 1 120 ? -13.289 -0.458 -5.262 1 97.38 120 ASP B O 1
ATOM 2252 N N . PRO B 1 121 ? -13.133 1.742 -5.148 1 94.88 121 PRO B N 1
ATOM 2253 C CA . PRO B 1 121 ? -14.43 1.811 -4.465 1 94.88 121 PRO B CA 1
ATOM 2254 C C . PRO B 1 121 ? -15.586 1.315 -5.336 1 94.88 121 PRO B C 1
ATOM 2256 O O . PRO B 1 121 ? -16.578 0.793 -4.816 1 94.88 121 PRO B O 1
ATOM 2259 N N . GLU B 1 122 ? -15.445 1.495 -6.621 1 95.12 122 GLU B N 1
ATOM 2260 C CA . GLU B 1 122 ? -16.531 1.063 -7.508 1 95.12 122 GLU B CA 1
ATOM 2261 C C . GLU B 1 122 ? -16.734 -0.447 -7.438 1 95.12 122 GLU B C 1
ATOM 2263 O O . GLU B 1 122 ? -17.859 -0.927 -7.402 1 95.12 122 GLU B O 1
ATOM 2268 N N . LEU B 1 123 ? -15.656 -1.178 -7.375 1 97.12 123 LEU B N 1
ATOM 2269 C CA . LEU B 1 123 ? -15.734 -2.635 -7.352 1 97.12 123 LEU B CA 1
ATOM 2270 C C . LEU B 1 123 ? -15.625 -3.162 -5.922 1 97.12 123 LEU B C 1
ATOM 2272 O O . LEU B 1 123 ? -15.734 -4.371 -5.695 1 97.12 123 LEU B O 1
ATOM 2276 N N . GLU B 1 124 ? -15.383 -2.232 -4.953 1 95.75 124 GLU B N 1
ATOM 2277 C CA . GLU B 1 124 ? -15.109 -2.629 -3.576 1 95.75 124 GLU B CA 1
ATOM 2278 C C . GLU B 1 124 ? -14.016 -3.688 -3.514 1 95.75 124 GLU B C 1
ATOM 2280 O O . GLU B 1 124 ? -14.188 -4.73 -2.875 1 95.75 124 GLU B O 1
ATOM 2285 N N . MET B 1 125 ? -12.922 -3.316 -4.184 1 97.75 125 MET B N 1
ATOM 2286 C CA . MET B 1 125 ? -11.859 -4.289 -4.422 1 97.75 125 MET B CA 1
ATOM 2287 C C . MET B 1 125 ? -10.492 -3.682 -4.133 1 97.75 125 MET B C 1
ATOM 2289 O O . MET B 1 125 ? -10.227 -2.533 -4.496 1 97.75 125 MET B O 1
ATOM 2293 N N . LEU B 1 126 ? -9.656 -4.449 -3.461 1 98.56 126 LEU B N 1
ATOM 2294 C CA . LEU B 1 126 ? -8.258 -4.07 -3.275 1 98.56 126 LEU B CA 1
ATOM 2295 C C . LEU B 1 126 ? -7.395 -4.602 -4.414 1 98.56 126 LEU B C 1
ATOM 2297 O O . LEU B 1 126 ? -7.488 -5.777 -4.773 1 98.56 126 LEU B O 1
ATOM 2301 N N . HIS B 1 127 ? -6.668 -3.73 -5.031 1 98.88 127 HIS B N 1
ATOM 2302 C CA . HIS B 1 127 ? -5.68 -4.105 -6.039 1 98.88 127 HIS B CA 1
ATOM 2303 C C . HIS B 1 127 ? -4.266 -4.062 -5.469 1 98.88 127 HIS B C 1
ATOM 2305 O O . HIS B 1 127 ? -3.889 -3.094 -4.809 1 98.88 127 HIS B O 1
ATOM 2311 N N . ILE B 1 128 ? -3.479 -5.129 -5.766 1 98.94 128 ILE B N 1
ATOM 2312 C CA . ILE B 1 128 ? -2.088 -5.164 -5.328 1 98.94 128 ILE B CA 1
ATOM 2313 C C . ILE B 1 128 ? -1.188 -5.57 -6.492 1 98.94 128 ILE B C 1
ATOM 2315 O O . ILE B 1 128 ? -1.354 -6.648 -7.066 1 98.94 128 ILE B O 1
ATOM 2319 N N . ASN B 1 129 ? -0.345 -4.766 -6.883 1 98.88 129 ASN B N 1
ATOM 2320 C CA . ASN B 1 129 ? 0.915 -5.109 -7.535 1 98.88 129 ASN B CA 1
ATOM 2321 C C . ASN B 1 129 ? 2.09 -5.008 -6.566 1 98.88 129 ASN B C 1
ATOM 2323 O O . ASN B 1 129 ? 2.447 -3.914 -6.129 1 98.88 129 ASN B O 1
ATOM 2327 N N . PRO B 1 130 ? 2.67 -6.133 -6.238 1 98.81 130 PRO B N 1
ATOM 2328 C CA . PRO B 1 130 ? 3.697 -6.094 -5.195 1 98.81 130 PRO B CA 1
ATOM 2329 C C . PRO B 1 130 ? 5.012 -5.496 -5.684 1 98.81 130 PRO B C 1
ATOM 2331 O O . PRO B 1 130 ? 5.977 -5.402 -4.918 1 98.81 130 PRO B O 1
ATOM 2334 N N . GLY B 1 131 ? 5.062 -4.988 -6.93 1 97.81 131 GLY B N 1
ATOM 2335 C CA . GLY B 1 131 ? 6.332 -4.582 -7.504 1 97.81 131 GLY B CA 1
ATOM 2336 C C . GLY B 1 131 ? 7.152 -5.746 -8.031 1 97.81 131 GLY B C 1
ATOM 2337 O O . GLY B 1 131 ? 6.598 -6.707 -8.562 1 97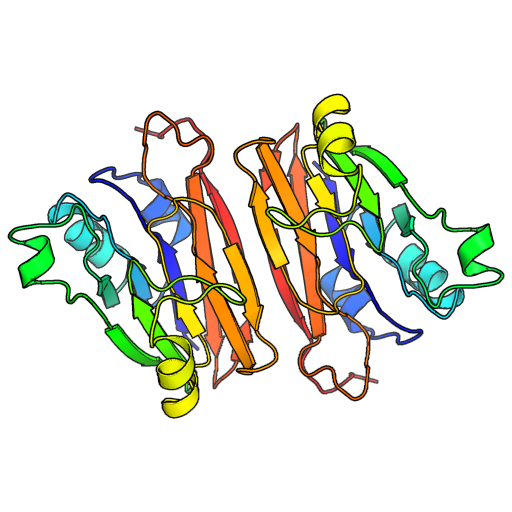.81 131 GLY B O 1
ATOM 2338 N N . ALA B 1 132 ? 8.43 -5.59 -8 1 97.88 132 ALA B N 1
ATOM 2339 C CA . ALA B 1 132 ? 9.328 -6.645 -8.461 1 97.88 132 ALA B CA 1
ATOM 2340 C C . ALA B 1 132 ? 10.242 -7.121 -7.332 1 97.88 132 ALA B C 1
ATOM 2342 O O . ALA B 1 132 ? 10.852 -6.309 -6.637 1 97.88 132 ALA B O 1
ATOM 2343 N N . ALA B 1 133 ? 10.297 -8.398 -7.188 1 97.56 133 ALA B N 1
ATOM 2344 C CA . ALA B 1 133 ? 11.141 -8.992 -6.156 1 97.56 133 ALA B CA 1
ATOM 2345 C C . ALA B 1 133 ? 12.531 -9.297 -6.691 1 97.56 133 ALA B C 1
ATOM 2347 O O . ALA B 1 133 ? 13.492 -9.391 -5.926 1 97.56 133 ALA B O 1
ATOM 2348 N N . GLY B 1 134 ? 12.562 -9.469 -7.996 1 96.31 134 GLY B N 1
ATOM 2349 C CA . GLY B 1 134 ? 13.836 -9.805 -8.609 1 96.31 134 GLY B CA 1
ATOM 2350 C C . GLY B 1 134 ? 14.68 -8.578 -8.93 1 96.31 134 GLY B C 1
ATOM 2351 O O . GLY B 1 134 ? 14.461 -7.508 -8.367 1 96.31 134 GLY B O 1
ATOM 2352 N N . GLN B 1 135 ? 15.758 -8.859 -9.703 1 91.38 135 GLN B N 1
ATOM 2353 C CA . GLN B 1 135 ? 16.672 -7.789 -10.086 1 91.38 135 GLN B CA 1
ATOM 2354 C C . GLN B 1 135 ? 16.688 -7.605 -11.602 1 91.38 135 GLN B C 1
ATOM 2356 O O . GLN B 1 135 ? 16.953 -8.555 -12.344 1 91.38 135 GLN B O 1
ATOM 2361 N N . GLN B 1 136 ? 16.203 -6.426 -11.953 1 86.69 136 GLN B N 1
ATOM 2362 C CA . GLN B 1 136 ? 16.375 -5.984 -13.336 1 86.69 136 GLN B CA 1
ATOM 2363 C C . GLN B 1 136 ? 17.109 -4.652 -13.398 1 86.69 136 GLN B C 1
ATOM 2365 O O . GLN B 1 136 ? 17.031 -3.844 -12.477 1 86.69 136 GLN B O 1
ATOM 2370 N N . GLY B 1 137 ? 18 -4.477 -14.352 1 78.5 137 GLY B N 1
ATOM 2371 C CA . GLY B 1 137 ? 18.922 -3.367 -14.461 1 78.5 137 GLY B CA 1
ATOM 2372 C C . GLY B 1 137 ? 18.281 -2.018 -14.211 1 78.5 137 GLY B C 1
ATOM 2373 O O . GLY B 1 137 ? 18.875 -1.148 -13.57 1 78.5 137 GLY B O 1
ATOM 2374 N N . TRP B 1 138 ? 17.094 -1.833 -14.625 1 80.19 138 TRP B N 1
ATOM 2375 C CA . TRP B 1 138 ? 16.453 -0.522 -14.555 1 80.19 138 TRP B CA 1
ATOM 2376 C C . TRP B 1 138 ? 15.656 -0.375 -13.266 1 80.19 138 TRP B C 1
ATOM 2378 O O . TRP B 1 138 ? 15.25 0.732 -12.906 1 80.19 138 TRP B O 1
ATOM 2388 N N . GLN B 1 139 ? 15.469 -1.481 -12.531 1 80.19 139 GLN B N 1
ATOM 2389 C CA . GLN B 1 139 ? 14.656 -1.49 -11.32 1 80.19 139 GLN B CA 1
ATOM 2390 C C . GLN B 1 139 ? 15.445 -0.975 -10.125 1 80.19 139 GLN B C 1
ATOM 2392 O O . GLN B 1 139 ? 16.547 -1.454 -9.844 1 80.19 139 GLN B O 1
ATOM 2397 N N . GLN B 1 140 ? 14.867 -0.084 -9.43 1 77.06 140 GLN B N 1
ATOM 2398 C CA . GLN B 1 140 ? 15.586 0.585 -8.352 1 77.06 140 GLN B CA 1
ATOM 2399 C C . GLN B 1 140 ? 15.203 0.014 -6.992 1 77.06 140 GLN B C 1
ATOM 2401 O O . GLN B 1 140 ? 16 0.025 -6.055 1 77.06 140 GLN B O 1
ATOM 2406 N N . VAL B 1 141 ? 14.008 -0.445 -6.934 1 90.38 141 VAL B N 1
ATOM 2407 C CA . VAL B 1 141 ? 13.516 -0.888 -5.637 1 90.38 141 VAL B CA 1
ATOM 2408 C C . VAL B 1 141 ? 12.867 -2.264 -5.77 1 90.38 141 VAL B C 1
ATOM 2410 O O . VAL B 1 141 ? 12.141 -2.523 -6.73 1 90.38 141 VAL B O 1
ATOM 2413 N N . ARG B 1 142 ? 13.203 -3.182 -4.879 1 96.06 142 ARG B N 1
ATOM 2414 C CA . ARG B 1 142 ? 12.578 -4.5 -4.816 1 96.06 142 ARG B CA 1
ATOM 2415 C C . ARG B 1 142 ? 11.609 -4.59 -3.645 1 96.06 142 ARG B C 1
ATOM 2417 O O . ARG B 1 142 ? 11.922 -4.164 -2.533 1 96.06 142 ARG B O 1
ATOM 2424 N N . THR B 1 143 ? 10.391 -5.094 -3.936 1 97.69 143 THR B N 1
ATOM 2425 C CA . THR B 1 143 ? 9.391 -5.098 -2.873 1 97.69 143 THR B CA 1
ATOM 2426 C C . THR B 1 143 ? 8.648 -6.43 -2.838 1 97.69 143 THR B C 1
ATOM 2428 O O . THR B 1 143 ? 8.594 -7.145 -3.84 1 97.69 143 THR B O 1
ATOM 2431 N N . LEU B 1 144 ? 8.164 -6.797 -1.632 1 98.56 144 LEU B N 1
ATOM 2432 C CA . LEU B 1 144 ? 7.215 -7.859 -1.315 1 98.56 144 LEU B CA 1
ATOM 2433 C C . LEU B 1 144 ? 5.988 -7.293 -0.607 1 98.56 144 LEU B C 1
ATOM 2435 O O . LEU B 1 144 ? 6.023 -6.176 -0.086 1 98.56 144 LEU B O 1
ATOM 2439 N N . VAL B 1 145 ? 4.934 -8.062 -0.622 1 98.81 145 VAL B N 1
ATOM 2440 C CA . VAL B 1 145 ? 3.762 -7.691 0.164 1 98.81 145 VAL B CA 1
ATOM 2441 C C . VAL B 1 145 ? 3.309 -8.883 1.009 1 98.81 145 VAL B C 1
ATOM 2443 O O . VAL B 1 145 ? 3.373 -10.031 0.562 1 98.81 145 VAL B O 1
ATOM 2446 N N . ARG B 1 146 ? 2.908 -8.633 2.205 1 98.62 146 ARG B N 1
ATOM 2447 C CA . ARG B 1 146 ? 2.209 -9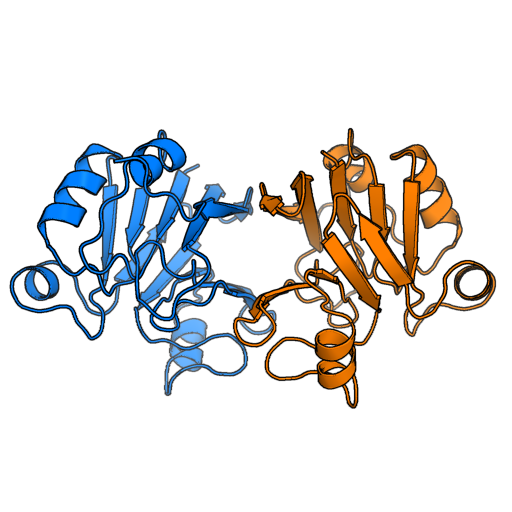.625 3.018 1 98.62 146 ARG B CA 1
ATOM 2448 C C . ARG B 1 146 ? 0.882 -9.07 3.527 1 98.62 146 ARG B C 1
ATOM 2450 O O . ARG B 1 146 ? 0.745 -7.867 3.742 1 98.62 146 ARG B O 1
ATOM 2457 N N . LEU B 1 147 ? -0.034 -9.953 3.732 1 98.56 147 LEU B N 1
ATOM 2458 C CA . LEU B 1 147 ? -1.313 -9.562 4.312 1 98.56 147 LEU B CA 1
ATOM 2459 C C . LEU B 1 147 ? -2.002 -10.758 4.965 1 98.56 147 LEU B C 1
ATOM 2461 O O . LEU B 1 147 ? -1.538 -11.891 4.836 1 98.56 147 LEU B O 1
ATOM 2465 N N . THR B 1 148 ? -3.018 -10.508 5.676 1 98.19 148 THR B N 1
ATOM 2466 C CA . THR B 1 148 ? -3.857 -11.531 6.293 1 98.19 148 THR B CA 1
ATOM 2467 C C . THR B 1 148 ? -5.289 -11.438 5.77 1 98.19 148 THR B C 1
ATOM 2469 O O . THR B 1 148 ? -5.832 -10.344 5.617 1 98.19 148 THR B O 1
ATOM 2472 N N . ILE B 1 149 ? -5.773 -12.531 5.422 1 98.19 149 ILE B N 1
ATOM 2473 C CA . ILE B 1 149 ? -7.191 -12.617 5.102 1 98.19 149 ILE B CA 1
ATOM 2474 C C . ILE B 1 149 ? -7.914 -13.438 6.172 1 98.19 149 ILE B C 1
ATOM 2476 O O . ILE B 1 149 ? -7.531 -14.57 6.453 1 98.19 149 ILE B O 1
ATOM 2480 N N . ASP B 1 150 ? -8.891 -12.852 6.785 1 97.19 150 ASP B N 1
ATOM 2481 C CA . ASP B 1 150 ? -9.617 -13.461 7.891 1 97.19 150 ASP B CA 1
ATOM 2482 C C . ASP B 1 150 ? -11.125 -13.266 7.734 1 97.19 150 ASP B C 1
ATOM 2484 O O . ASP B 1 150 ? -11.641 -12.164 7.949 1 97.19 150 ASP B O 1
ATOM 2488 N N . ASN B 1 151 ? -11.805 -14.336 7.363 1 96.44 151 ASN B N 1
ATOM 2489 C CA . ASN B 1 151 ? -13.258 -14.336 7.297 1 96.44 151 ASN B CA 1
ATOM 2490 C C . ASN B 1 151 ? -13.781 -13.164 6.477 1 96.44 151 ASN B C 1
ATOM 2492 O O . ASN B 1 151 ? -14.586 -12.367 6.965 1 96.44 151 ASN B O 1
ATOM 2496 N N . GLY B 1 152 ? -13.273 -13.031 5.332 1 95.69 152 GLY B N 1
ATOM 2497 C CA . GLY B 1 152 ? -13.789 -12.055 4.383 1 95.69 152 GLY B CA 1
ATOM 2498 C C . GLY B 1 152 ? -13.086 -10.719 4.461 1 95.69 152 GLY B C 1
ATOM 2499 O O . GLY B 1 152 ? -13.336 -9.828 3.643 1 95.69 152 GLY B O 1
ATOM 2500 N N . THR B 1 153 ? -12.164 -10.539 5.434 1 93.81 153 THR B N 1
ATOM 2501 C CA . THR B 1 153 ? -11.523 -9.25 5.664 1 93.81 153 THR B CA 1
ATOM 2502 C C . THR B 1 153 ? -10.031 -9.328 5.344 1 93.81 153 THR B C 1
ATOM 2504 O O . THR B 1 153 ? -9.352 -10.273 5.746 1 93.81 153 THR B O 1
ATOM 2507 N N . ILE B 1 154 ? -9.602 -8.383 4.578 1 96.38 154 ILE B N 1
ATOM 2508 C CA . ILE B 1 154 ? -8.172 -8.234 4.316 1 96.38 154 ILE B CA 1
ATOM 2509 C C . ILE B 1 154 ? -7.562 -7.27 5.332 1 96.38 154 ILE B C 1
ATOM 2511 O O . ILE B 1 154 ? -8.023 -6.133 5.477 1 96.38 154 ILE B O 1
ATOM 2515 N N . LYS B 1 155 ? -6.57 -7.727 6.082 1 94.31 155 LYS B N 1
ATOM 2516 C CA . LYS B 1 155 ? -6 -6.867 7.117 1 94.31 155 LYS B CA 1
ATOM 2517 C C . LYS B 1 155 ? -4.492 -7.074 7.23 1 94.31 155 LYS B C 1
ATOM 2519 O O . LYS B 1 155 ? -3.936 -7.984 6.613 1 94.31 155 LYS B O 1
ATOM 2524 N N . ASP B 1 156 ? -3.803 -6.203 7.887 1 94.06 156 ASP B N 1
ATOM 2525 C CA . ASP B 1 156 ? -2.381 -6.293 8.203 1 94.06 156 ASP B CA 1
ATOM 2526 C C . ASP B 1 156 ? -1.536 -6.305 6.93 1 94.06 156 ASP B C 1
ATOM 2528 O O . ASP B 1 156 ? -0.604 -7.102 6.805 1 94.06 156 ASP B O 1
ATOM 2532 N N . LEU B 1 157 ? -1.945 -5.453 5.949 1 98.25 157 LEU B N 1
ATOM 2533 C CA . LEU B 1 157 ? -1.155 -5.375 4.727 1 98.25 157 LEU B CA 1
ATOM 2534 C C . LEU B 1 157 ? 0.157 -4.641 4.973 1 98.25 157 LEU B C 1
ATOM 2536 O O . LEU B 1 157 ? 0.16 -3.525 5.5 1 98.25 157 LEU B O 1
ATOM 2540 N N . GLU B 1 158 ? 1.248 -5.324 4.617 1 98 158 GLU B N 1
ATOM 2541 C CA . GLU B 1 158 ? 2.578 -4.75 4.793 1 98 158 GLU B CA 1
ATOM 2542 C C . GLU B 1 158 ? 3.371 -4.789 3.488 1 98 158 GLU B C 1
ATOM 2544 O O . GLU B 1 158 ? 3.377 -5.805 2.789 1 98 158 GLU B O 1
ATOM 2549 N N . VAL B 1 159 ? 3.938 -3.689 3.205 1 98.19 159 VAL B N 1
ATOM 2550 C CA . VAL B 1 159 ? 4.887 -3.621 2.098 1 98.19 159 VAL B CA 1
ATOM 2551 C C . VAL B 1 159 ? 6.312 -3.742 2.631 1 98.19 159 VAL B C 1
ATOM 2553 O O . VAL B 1 159 ? 6.703 -3.021 3.551 1 98.19 159 VAL B O 1
ATOM 2556 N N . ILE B 1 160 ? 7.062 -4.637 2.037 1 96.75 160 ILE B N 1
ATOM 2557 C CA . ILE B 1 160 ? 8.438 -4.891 2.463 1 96.75 160 ILE B CA 1
ATOM 2558 C C . ILE B 1 160 ? 9.406 -4.477 1.359 1 96.75 160 ILE B C 1
ATOM 2560 O O . ILE B 1 160 ? 9.328 -4.98 0.235 1 96.75 160 ILE B O 1
ATOM 2564 N N . GLU B 1 161 ? 10.258 -3.594 1.656 1 94.69 161 GLU B N 1
ATOM 2565 C CA . GLU B 1 161 ? 11.328 -3.232 0.726 1 94.69 161 GLU B CA 1
ATOM 2566 C C . GLU B 1 161 ? 12.57 -4.082 0.954 1 94.69 161 GLU B C 1
ATOM 2568 O O . GLU B 1 161 ? 13.039 -4.223 2.088 1 94.69 161 GLU B O 1
ATOM 2573 N N . LEU B 1 162 ? 13 -4.703 -0.179 1 93.12 162 LEU B N 1
ATOM 2574 C CA . LEU B 1 162 ? 14.227 -5.48 -0.116 1 93.12 162 LEU B CA 1
ATOM 2575 C C . LEU B 1 162 ? 15.438 -4.613 -0.452 1 93.12 162 LEU B C 1
ATOM 2577 O O . LEU B 1 162 ? 15.492 -4.008 -1.526 1 93.12 162 LEU B O 1
ATOM 2581 N N . SER B 1 163 ? 16.297 -4.266 0.471 1 77.88 163 SER B N 1
ATOM 2582 C CA . SER B 1 163 ? 17.5 -3.48 0.201 1 77.88 163 SER B CA 1
ATOM 2583 C C . SER B 1 163 ? 18.297 -4.074 -0.952 1 77.88 163 SER B C 1
ATOM 2585 O O . SER B 1 163 ? 18.125 -5.246 -1.292 1 77.88 163 SER B O 1
ATOM 2587 N N . LYS B 1 164 ? 19.031 -3.178 -1.666 1 66.81 164 LYS B N 1
ATOM 2588 C CA . LYS B 1 164 ? 19.781 -3.555 -2.861 1 66.81 164 LYS B CA 1
ATOM 2589 C C . LYS B 1 164 ? 20.719 -4.73 -2.578 1 66.81 164 LYS B C 1
ATOM 2591 O O . LYS B 1 164 ? 20.938 -5.574 -3.449 1 66.81 164 LYS B O 1
ATOM 2596 N N . LYS B 1 165 ? 21.234 -4.715 -1.492 1 57.88 165 LYS B N 1
ATOM 2597 C CA . LYS B 1 165 ? 22.219 -5.777 -1.306 1 57.88 165 LYS B CA 1
ATOM 2598 C C . LYS B 1 165 ? 21.531 -7.137 -1.156 1 57.88 165 LYS B C 1
ATOM 2600 O O . LYS B 1 165 ? 20.703 -7.324 -0.27 1 57.88 165 LYS B O 1
ATOM 2605 N N . ILE B 1 166 ? 21.688 -7.988 -2.312 1 53.94 166 ILE B N 1
ATOM 2606 C CA . ILE B 1 166 ? 21.188 -9.352 -2.195 1 53.94 166 ILE B CA 1
ATOM 2607 C C . ILE B 1 166 ? 22.062 -10.141 -1.222 1 53.94 166 ILE B C 1
ATOM 2609 O O . ILE B 1 166 ? 23.297 -10.055 -1.27 1 53.94 166 ILE B O 1
ATOM 2613 N N . GLN B 1 167 ? 21.609 -10.398 -0.047 1 41.75 167 GLN B N 1
ATOM 2614 C CA . GLN B 1 167 ? 22.391 -11.227 0.87 1 41.75 167 GLN B CA 1
ATOM 2615 C C . GLN B 1 167 ? 22.688 -12.594 0.263 1 41.75 167 GLN B C 1
ATOM 2617 O O . GLN B 1 167 ? 21.766 -13.32 -0.119 1 41.75 167 GLN B O 1
ATOM 2622 N N . GLN B 1 168 ? 23.656 -12.633 -0.546 1 39.91 168 GLN B N 1
ATOM 2623 C CA . GLN B 1 168 ? 24.109 -13.953 -0.981 1 39.91 168 GLN B CA 1
ATOM 2624 C C . GLN B 1 168 ? 24.547 -14.805 0.208 1 39.91 168 GLN B C 1
ATOM 2626 O O . GLN B 1 168 ? 25.031 -14.273 1.214 1 39.91 168 GLN B O 1
#

Foldseek 3Di:
DFKEKEAEQAQCPDFCVSLVVCAPGQEYEYQENNNDPVVQVVVCVRHVYYAYAYDDVDDDPCCVVHHQWDWDDDLRATEIGHAQADDVVGGDPPRVVVCQVVLHAEYEYEDVLDFDWDQDPVSNHTYTHLGHQHDDPVRDWHKMWMWDDHNHDIGDIDIGIDDPDRPD/DFKEKEAEQAQCPDFCVSLVVCAPGQEYEYQENNNDPVNQVVVCVRHVYYAYAYDDVDDDPCCVVHHQWDWDDDLRATEIGHAQADDVVGGDPPRVVVCQVVLHAEYEYEDVLDFDWDQDPVSNHTYTHQGHQHDDPVRDWHKMWMWDDHNHDIGDIDIGIDDPDRPD

Organism: NCBI:txid2530390

InterPro domains:
  IPR000979 Phosphodiesterase MJ0936/Vps29 [TIGR00040] (3-156)
  IPR024654 Calcineurin-like phosphoesterase domain, lpxH-type [PF12850] (3-151)
  IPR029052 Metallo-dependent phosphatase-like [G3DSA:3.60.21.10] (1-161)
  IPR029052 Metallo-dependent phosphatase-like [SSF56300] (1-163)

Secondary structure (DSSP, 8-state):
-EEEEEE---TT---HHHHHHTTT-SEEEE-S----HHHHHHHHTTSSEEEE---TT--THHHHHS-SEEEEEETTEEEEEESS-EETTEEPTTHHHHHHHTT-SEEE--SS--EEEEEETTTTEEEEEE---S--TT---EEEEEEEEETTEEEEEEEEEE-SS---/-EEEEEE---TT---HHHHHHTTT-SEEEE-S----HHHHHHHHTTSSEEEE---TT--THHHHHS-SEEEEEETTEEEEEESS-EETTEEPTTHHHHHHHTT-SEEE--SS--EEEEEETTTTEEEEEE---S--TT---EEEEEEEEETTEEEEEEEEEE-SS---

Nearest PDB structures (foldseek):
  6xs5-assembly1_A  TM=7.740E-01  e=6.583E-12  Homo sapiens
  5w8m-assembly2_B  TM=7.453E-01  e=2.295E-10  Thermochaetoides thermophila
  5w8m-assembly4_D  TM=6.986E-01  e=8.469E-11  Thermochaetoides thermophila
  2kkn-assembly1_A  TM=7.386E-01  e=2.031E-09  Thermotoga maritima
  6vac-assembly1_C  TM=7.065E-01  e=1.160E-09  Mus musculus

Radius of gyration: 19.66 Å; Cα contacts (8 Å, |Δi|>4): 900; chains: 2; bounding box: 46×55×45 Å

Sequence (336 aa):
MKRIGILSDTHSCWDDRYATHFAGCDEIWHAGDIGDIGLLQKLEGVAPVVRAVSGNIDHGEVTRRCPEVQEFTIEGVNVWMTHIGGYPGKYARGVKPLLRAKCIKLMVTGHSHILKVIYDPELEMLHINPGAAGQQGWQQVRTLVRLTIDNGTIKDLEVIELSKKIQQMKRIGILSDTHSCWDDRYATHFAGCDEIWHAGDIGDIGLLQKLEGVAPVVRAVSGNIDHGEVTRRCPEVQEFTIEGVNVWMTHIGGYPGKYARGVKPLLRAKCIKLMVTGHSHILKVIYDPELEMLHINPGAAGQQGWQQVRTLVRLTIDNGTIKDLEVIELSKKIQQ